Protein AF-L2FEA4-F1 (afdb_monomer)

Radius of gyration: 24.86 Å; Cα contacts (8 Å, |Δi|>4): 385; chains: 1; bounding box: 64×51×87 Å

Sequence (285 aa):
MRFHCMPLLYVISFFLLASALFSVLLSLAPCFVKSKNHCYRGYESHHSFDVDKALHAEWMKSIPDDANLTSLSIPGTHDTMTYSLRNQVFQATGYSYTNVLLTLFDFLEAHPSETVVMRLKEEGRPLGNNTMTFEDAFNIYLHNDTLTSAGAQAHFHKHNPRKPFPALGALRSKIFLLQNFPSKGPKSPYGVIWESSDMVLEDLWIIPSMEHLYMKWEAIENALKRAATSKPNNRVLYLAHLSASTAGGADAGKTGIVIMDFPGRALVDEVLARNTALADRSAEL

Mean predicted aligned error: 11.19 Å

Foldseek 3Di:
DDPPPPPVVVVVVVVVVVVVVVVVVCVVCLPDPDDPWAADPSDGDPAFTDPPDCPCLALLLLFDQQQFLQQALAEAADPVLQPPPDDPDDDDSPDDPLNVQVVLLVSLVVHLSDFAEDEDAPPDDDPDPDPDFPQNVVVCQCPPDPRRNVSNVVAADADDLVDAGHGSNSRRSHYAYAYHGDDDDPSPPRHNDPPDPQEDEADPPDAPDPVRVVVLVVSLLVLQQVSFPDDSRDRHAREYECADDDDDDDPLGARGYYYYHNHDVVVVVVSSSSCVVSSVVSVVD

Solvent-accessible surface area (backbone atoms only — not comparable to full-atom values): 16795 Å² total; per-residue (Å²): 139,83,83,80,75,74,59,64,64,60,57,52,50,50,52,53,51,51,50,50,52,49,51,51,51,52,72,73,37,84,67,78,87,68,59,102,61,29,63,57,98,83,44,76,38,98,55,35,39,60,90,88,56,76,86,66,67,56,67,49,56,53,41,44,46,80,43,36,56,54,42,40,23,40,74,43,63,50,72,73,63,49,85,77,62,91,65,93,65,93,67,83,61,85,72,55,72,65,58,52,52,53,54,52,44,55,48,28,69,76,26,47,53,26,61,45,79,42,78,48,66,69,87,67,79,62,69,87,90,53,81,73,48,72,50,59,57,52,47,35,43,44,70,67,35,91,82,41,12,70,54,35,65,68,23,55,43,77,44,56,90,91,49,76,75,59,28,39,55,81,33,39,30,18,37,42,37,33,36,43,57,78,72,83,55,93,72,52,63,57,24,49,58,62,94,33,90,52,45,48,78,40,78,80,79,85,63,96,44,83,88,43,51,60,57,50,51,53,50,47,50,52,45,35,50,55,33,32,74,43,66,54,84,51,78,44,43,37,35,37,60,42,77,82,68,80,93,78,88,81,70,102,36,25,48,17,33,41,30,20,54,58,67,23,56,73,59,46,52,58,36,49,58,42,35,46,78,52,28,54,60,50,75,79,110

Structure (mmCIF, N/CA/C/O backbone):
data_AF-L2FEA4-F1
#
_entry.id   AF-L2FEA4-F1
#
loop_
_atom_site.group_PDB
_atom_site.id
_atom_site.type_symbol
_atom_site.label_atom_id
_atom_site.label_alt_id
_atom_site.label_comp_id
_atom_site.label_asym_id
_atom_site.label_entity_id
_atom_site.label_seq_id
_atom_site.pdbx_PDB_ins_code
_atom_site.Cartn_x
_atom_site.Cartn_y
_atom_site.Cartn_z
_atom_site.occupancy
_atom_site.B_iso_or_equiv
_atom_site.auth_seq_id
_atom_site.auth_comp_id
_atom_site.auth_asym_id
_atom_site.auth_atom_id
_atom_site.pdbx_PDB_model_num
ATOM 1 N N . MET A 1 1 ? -38.328 -30.036 -68.348 1.00 39.25 1 MET A N 1
ATOM 2 C CA . MET A 1 1 ? -37.726 -29.920 -67.001 1.00 39.25 1 MET A CA 1
ATOM 3 C C . MET A 1 1 ? -36.220 -29.740 -67.157 1.00 39.25 1 MET A C 1
ATOM 5 O O . MET A 1 1 ? -35.564 -30.671 -67.598 1.00 39.25 1 MET A O 1
ATOM 9 N N . ARG A 1 2 ? -35.671 -28.545 -66.897 1.00 42.84 2 ARG A N 1
ATOM 10 C CA . ARG A 1 2 ? -34.215 -28.302 -66.866 1.00 42.84 2 ARG A CA 1
ATOM 11 C C . ARG A 1 2 ? -33.838 -27.855 -65.456 1.00 42.84 2 ARG A C 1
ATOM 13 O O . ARG A 1 2 ? -33.970 -26.678 -65.129 1.00 42.84 2 ARG A O 1
ATOM 20 N N . PHE A 1 3 ? -33.426 -28.807 -64.624 1.00 48.19 3 PHE A N 1
ATOM 21 C CA . PHE A 1 3 ? -32.841 -28.516 -63.319 1.00 48.19 3 PHE A CA 1
ATOM 22 C C . PHE A 1 3 ? -31.500 -27.814 -63.546 1.00 48.19 3 PHE A C 1
ATOM 24 O O . PHE A 1 3 ? -30.560 -28.409 -64.069 1.00 48.19 3 PHE A O 1
ATOM 31 N N . HIS A 1 4 ? -31.437 -26.526 -63.213 1.00 57.56 4 HIS A N 1
ATOM 32 C CA . HIS A 1 4 ? -30.184 -25.784 -63.185 1.00 57.56 4 HIS A CA 1
ATOM 33 C C . HIS A 1 4 ? -29.405 -26.258 -61.960 1.00 57.56 4 HIS A C 1
ATOM 35 O O . HIS A 1 4 ? -29.679 -25.850 -60.835 1.00 57.56 4 HIS A O 1
ATOM 41 N N . CYS A 1 5 ? -28.467 -27.174 -62.189 1.00 57.75 5 CYS A N 1
ATOM 42 C CA . CYS A 1 5 ? -27.457 -27.542 -61.212 1.00 57.75 5 CYS A CA 1
ATOM 43 C C . CYS A 1 5 ? -26.607 -26.290 -60.961 1.00 57.75 5 CYS A C 1
ATOM 45 O O . CYS A 1 5 ? -25.789 -25.921 -61.805 1.00 57.75 5 CYS A O 1
ATOM 47 N N . MET A 1 6 ? -26.847 -25.579 -59.854 1.00 60.94 6 MET A N 1
ATOM 48 C CA . MET A 1 6 ? -25.908 -24.5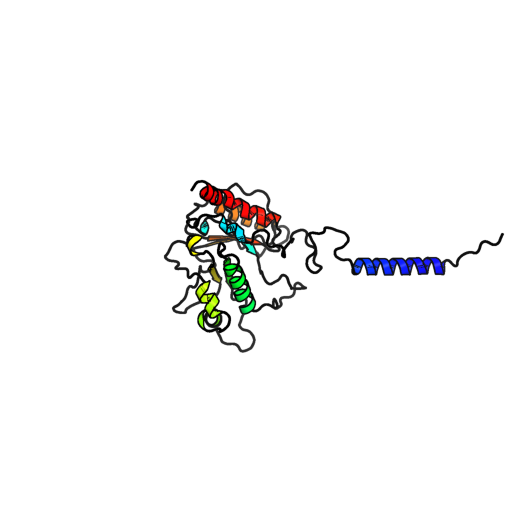49 -59.418 1.00 60.94 6 MET A CA 1
ATOM 49 C C . MET A 1 6 ? -24.537 -25.220 -59.266 1.00 60.94 6 MET A C 1
ATOM 51 O O . MET A 1 6 ? -24.460 -26.254 -58.596 1.00 60.94 6 MET A O 1
ATOM 55 N N . PRO A 1 7 ? -23.466 -24.692 -59.885 1.00 70.56 7 PRO A N 1
ATOM 56 C CA . PRO A 1 7 ? -22.166 -25.338 -59.831 1.00 70.56 7 PRO A CA 1
ATOM 57 C C . PRO A 1 7 ? -21.746 -25.434 -58.371 1.00 70.56 7 PRO A C 1
ATOM 59 O O . PRO A 1 7 ? -21.623 -24.416 -57.691 1.00 70.56 7 PRO A O 1
ATOM 62 N N . LEU A 1 8 ? -21.536 -26.661 -57.900 1.00 70.06 8 LEU A N 1
ATOM 63 C CA . LEU A 1 8 ? -21.121 -27.006 -56.539 1.00 70.06 8 LEU A CA 1
ATOM 64 C C . LEU A 1 8 ? -19.984 -26.099 -56.016 1.00 70.06 8 LEU A C 1
ATOM 66 O O . LEU A 1 8 ? -19.941 -25.761 -54.839 1.00 70.06 8 LEU A O 1
ATOM 70 N N . LEU A 1 9 ? -19.123 -25.629 -56.923 1.00 71.25 9 LEU A N 1
ATOM 71 C CA . LEU A 1 9 ? -18.065 -24.644 -56.693 1.00 71.25 9 LEU A CA 1
ATOM 72 C C . LEU A 1 9 ? -18.543 -23.308 -56.096 1.00 71.25 9 LEU A C 1
ATOM 74 O O . LEU A 1 9 ? -17.898 -22.804 -55.181 1.00 71.25 9 LEU A O 1
ATOM 78 N N . TYR A 1 10 ? -19.664 -22.742 -56.555 1.00 75.75 10 TYR A N 1
ATOM 79 C CA . TYR A 1 10 ? -20.195 -21.484 -56.008 1.00 75.75 10 TYR A CA 1
ATOM 80 C C . TYR A 1 10 ? -20.759 -21.669 -54.602 1.00 75.75 10 TYR A C 1
ATOM 82 O O . TYR A 1 10 ? -20.593 -20.799 -53.751 1.00 75.75 10 TYR A O 1
ATOM 90 N N . VAL A 1 11 ? -21.376 -22.823 -54.345 1.00 77.56 11 VAL A N 1
ATOM 91 C CA . VAL A 1 11 ? -21.898 -23.174 -53.021 1.00 77.56 11 VAL A CA 1
ATOM 92 C C . VAL A 1 11 ? -20.738 -23.343 -52.038 1.00 77.56 11 VAL A C 1
ATOM 94 O O . VAL A 1 11 ? -20.735 -22.719 -50.981 1.00 77.56 11 VAL A O 1
ATOM 97 N N . ILE A 1 12 ? -19.704 -24.101 -52.416 1.00 75.88 12 ILE A N 1
ATOM 98 C CA . ILE A 1 12 ? -18.499 -24.293 -51.596 1.00 75.88 12 ILE A CA 1
ATOM 99 C C . ILE A 1 12 ? -17.784 -22.958 -51.348 1.00 75.88 12 ILE A C 1
ATOM 101 O O . ILE A 1 12 ? -17.420 -22.661 -50.212 1.00 75.88 12 ILE A O 1
ATOM 105 N N . SER A 1 13 ? -17.620 -22.128 -52.382 1.00 78.25 13 SER A N 1
ATOM 106 C CA . SER A 1 13 ? -16.982 -20.814 -52.257 1.00 78.25 13 SER A CA 1
ATOM 107 C C . SER A 1 13 ? -17.747 -19.894 -51.304 1.00 78.25 13 SER A C 1
ATOM 109 O O . SER A 1 13 ? -17.125 -19.274 -50.445 1.00 78.25 13 SER A O 1
ATOM 111 N N . PHE A 1 14 ? -19.081 -19.863 -51.385 1.00 82.94 14 PHE A N 1
ATOM 112 C CA . PHE A 1 14 ? -19.921 -19.087 -50.473 1.00 82.94 14 PHE A CA 1
ATOM 113 C C . PHE A 1 14 ? -19.772 -19.546 -49.016 1.00 82.94 14 PHE A C 1
ATOM 115 O O . PHE A 1 14 ? -19.590 -18.710 -48.134 1.00 82.94 14 PHE A O 1
ATOM 122 N N . PHE A 1 15 ? -19.781 -20.858 -48.755 1.00 81.19 15 PHE A N 1
ATOM 123 C CA . PHE A 1 15 ? -19.598 -21.382 -47.397 1.00 81.19 15 PHE A CA 1
ATOM 124 C C . PHE A 1 15 ? -18.195 -21.113 -46.840 1.00 81.19 15 PHE A C 1
ATOM 126 O O . PHE A 1 15 ? -18.070 -20.777 -45.663 1.00 81.19 15 PHE A O 1
ATOM 133 N N . LEU A 1 16 ? -17.150 -21.191 -47.670 1.00 80.62 16 LEU A N 1
ATOM 134 C CA . LEU A 1 16 ? -15.786 -20.842 -47.264 1.00 80.62 16 LEU A CA 1
ATOM 135 C C . LEU A 1 16 ? -15.654 -19.349 -46.942 1.00 80.62 16 LEU A C 1
ATOM 137 O O . LEU A 1 16 ? -15.065 -18.996 -45.923 1.00 80.62 16 LEU A O 1
ATOM 141 N N . LEU A 1 17 ? -16.245 -18.471 -47.759 1.00 81.69 17 LEU A N 1
ATOM 142 C CA . LEU A 1 17 ? -16.241 -17.025 -47.516 1.00 81.69 17 LEU A CA 1
ATOM 143 C C . LEU A 1 17 ? -17.056 -16.653 -46.274 1.00 81.69 17 LEU A C 1
ATOM 145 O O . LEU A 1 17 ? -16.602 -15.845 -45.469 1.00 81.69 17 LEU A O 1
ATOM 149 N N . ALA A 1 18 ? -18.222 -17.271 -46.081 1.00 80.94 18 ALA A N 1
ATOM 150 C CA . ALA A 1 18 ? -19.049 -17.071 -44.896 1.00 80.94 18 ALA A CA 1
ATOM 151 C C . ALA A 1 18 ? -18.351 -17.576 -43.621 1.00 80.94 18 ALA A C 1
ATOM 153 O O . ALA A 1 18 ? -18.388 -16.899 -42.598 1.00 80.94 18 ALA A O 1
ATOM 154 N N . SER A 1 19 ? -17.663 -18.721 -43.683 1.00 72.31 19 SER A N 1
ATOM 155 C CA . SER A 1 19 ? -16.874 -19.262 -42.568 1.00 72.31 19 SER A CA 1
ATOM 156 C C . SER A 1 19 ? -15.652 -18.399 -42.247 1.00 72.31 19 SER A C 1
ATOM 158 O O . SER A 1 19 ? -15.374 -18.154 -41.071 1.00 72.31 19 SER A O 1
ATOM 160 N N . ALA A 1 20 ? -14.960 -17.876 -43.264 1.00 74.19 20 ALA A N 1
ATOM 161 C CA . ALA A 1 20 ? -13.854 -16.943 -43.079 1.00 74.19 20 ALA A CA 1
ATOM 162 C C . ALA A 1 20 ? -14.342 -15.622 -42.467 1.00 74.19 20 ALA A C 1
ATOM 164 O O . ALA A 1 20 ? -13.761 -15.152 -41.494 1.00 74.19 20 ALA A O 1
ATOM 165 N N . LEU A 1 21 ? -15.451 -15.065 -42.965 1.00 75.62 21 LEU A N 1
ATOM 166 C CA . LEU A 1 21 ? -16.055 -13.847 -42.423 1.00 75.62 21 LEU A CA 1
ATOM 167 C C . LEU A 1 21 ? -16.544 -14.050 -40.981 1.00 75.62 21 LEU A C 1
ATOM 169 O O . LEU A 1 21 ? -16.329 -13.184 -40.141 1.00 75.62 21 LEU A O 1
ATOM 173 N N . PHE A 1 22 ? -17.140 -15.204 -40.672 1.00 72.69 22 PHE A N 1
ATOM 174 C CA . PHE A 1 22 ? -17.567 -15.566 -39.318 1.00 72.69 22 PHE A CA 1
ATOM 175 C C . PHE A 1 22 ? -16.378 -15.745 -38.367 1.00 72.69 22 PHE A C 1
ATOM 177 O O . PHE A 1 22 ? -16.423 -15.261 -37.243 1.00 72.69 22 PHE A O 1
ATOM 184 N N . SER A 1 23 ? -15.290 -16.366 -38.829 1.00 65.38 23 SER A N 1
ATOM 185 C CA . SER A 1 23 ? -14.045 -16.509 -38.060 1.00 65.38 23 SER A CA 1
ATOM 186 C C . SER A 1 23 ? -13.374 -15.156 -37.806 1.00 65.38 23 SER A C 1
ATOM 188 O O . SER A 1 23 ? -12.907 -14.899 -36.700 1.00 65.38 23 SER A O 1
ATOM 190 N N . VAL A 1 24 ? -13.383 -14.259 -38.798 1.00 66.00 24 VAL A N 1
ATOM 191 C CA . VAL A 1 24 ? -12.889 -12.880 -38.663 1.00 66.00 24 VAL A CA 1
ATOM 192 C C . VAL A 1 24 ? -13.761 -12.096 -37.679 1.00 66.00 24 VAL A C 1
ATOM 194 O O . VAL A 1 24 ? -13.227 -11.461 -36.773 1.00 66.00 24 VAL A O 1
ATOM 197 N N . LEU A 1 25 ? -15.088 -12.203 -37.778 1.00 61.03 25 LEU A N 1
ATOM 198 C CA . LEU A 1 25 ? -16.029 -11.597 -36.831 1.00 61.03 25 LEU A CA 1
ATOM 199 C C . LEU A 1 25 ? -15.853 -12.143 -35.407 1.00 61.03 25 LEU A C 1
ATOM 201 O O . LEU A 1 25 ? -15.883 -11.351 -34.473 1.00 61.03 25 LEU A O 1
ATOM 205 N N . LEU A 1 26 ? -15.594 -13.445 -35.227 1.00 57.44 26 LEU A N 1
ATOM 206 C CA . LEU A 1 26 ? -15.259 -14.032 -33.922 1.00 57.44 26 LEU A CA 1
ATOM 207 C C . LEU A 1 26 ? -13.921 -13.505 -33.384 1.00 57.44 26 LEU A C 1
ATOM 209 O O . LEU A 1 26 ? -13.825 -13.179 -32.205 1.00 57.44 26 LEU A O 1
ATOM 213 N N . SER A 1 27 ? -12.902 -13.377 -34.241 1.00 56.19 27 SER A N 1
ATOM 214 C CA . SER A 1 27 ? -11.580 -12.865 -33.844 1.00 56.19 27 SER A CA 1
ATOM 215 C C . SER A 1 27 ? -11.589 -11.375 -33.478 1.00 56.19 27 SER A C 1
ATOM 217 O O . SER A 1 27 ? -10.778 -10.931 -32.670 1.00 56.19 27 SER A O 1
ATOM 219 N N . LEU A 1 28 ? -12.532 -10.609 -34.039 1.00 56.00 28 LEU A N 1
ATOM 220 C CA . LEU A 1 28 ? -12.770 -9.196 -33.729 1.00 56.00 28 LEU A CA 1
ATOM 221 C C . LEU A 1 28 ? -13.749 -8.994 -32.561 1.00 56.00 28 LEU A C 1
ATOM 223 O O . LEU A 1 28 ? -13.959 -7.861 -32.130 1.00 56.00 28 LEU A O 1
ATOM 227 N N . ALA A 1 29 ? -14.333 -10.072 -32.030 1.00 55.16 29 ALA A N 1
ATOM 228 C CA . ALA A 1 29 ? -15.343 -10.051 -30.978 1.00 55.16 29 ALA A CA 1
ATOM 229 C C . ALA A 1 29 ? -14.890 -10.732 -29.668 1.00 55.16 29 ALA A C 1
ATOM 231 O O . ALA A 1 29 ? -15.688 -11.470 -29.081 1.00 55.16 29 ALA A O 1
ATOM 232 N N . PRO A 1 30 ? -13.666 -10.492 -29.152 1.00 52.53 30 PRO A N 1
ATOM 233 C CA . PRO A 1 30 ? -13.163 -11.225 -27.993 1.00 52.53 30 PRO A CA 1
ATOM 234 C C . PRO A 1 30 ? -14.009 -11.044 -26.722 1.00 52.53 30 PRO A C 1
ATOM 236 O O . PRO A 1 30 ? -13.882 -11.863 -25.832 1.00 52.53 30 PRO A O 1
ATOM 239 N N . CYS A 1 31 ? -14.907 -10.049 -26.637 1.00 53.19 31 CYS A N 1
ATOM 240 C CA . CYS A 1 31 ? -15.763 -9.843 -25.4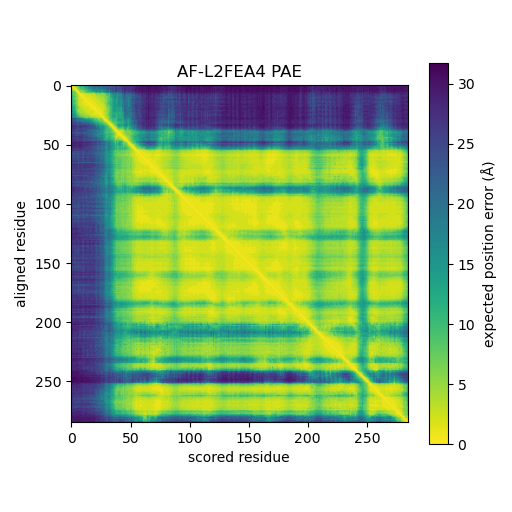58 1.00 53.19 31 CYS A CA 1
ATOM 241 C C . CYS A 1 31 ? -17.292 -9.986 -25.710 1.00 53.19 31 CYS A C 1
ATOM 243 O O . CYS A 1 31 ? -18.078 -9.633 -24.831 1.00 53.19 31 CYS A O 1
ATOM 245 N N . PHE A 1 32 ? -17.773 -10.452 -26.878 1.00 51.72 32 PHE A N 1
ATOM 246 C CA . PHE A 1 32 ? -19.230 -10.467 -27.170 1.00 51.72 32 PHE A CA 1
ATOM 247 C C . PHE A 1 32 ? -19.959 -11.776 -26.828 1.00 51.72 32 PHE A C 1
ATOM 249 O O . PHE A 1 32 ? -21.188 -11.770 -26.740 1.00 51.72 32 PHE A O 1
ATOM 256 N N . VAL A 1 33 ? -19.251 -12.891 -26.603 1.00 51.31 33 VAL A N 1
ATOM 257 C CA . VAL A 1 33 ? -19.881 -14.207 -26.362 1.00 51.31 33 VAL A CA 1
ATOM 258 C C . VAL A 1 33 ? -19.246 -14.947 -25.176 1.00 51.31 33 VAL A C 1
ATOM 260 O O . VAL A 1 33 ? -18.912 -16.118 -25.286 1.00 51.31 33 VAL A O 1
ATOM 263 N N . LYS A 1 34 ? -19.083 -14.278 -24.026 1.00 43.38 34 LYS A N 1
ATOM 264 C CA . LYS A 1 34 ? -19.229 -14.845 -22.663 1.00 43.38 34 LYS A CA 1
ATOM 265 C C . LYS A 1 34 ? -18.852 -13.800 -21.608 1.00 43.38 34 LYS A C 1
ATOM 267 O O . LYS A 1 34 ? -17.710 -13.406 -21.481 1.00 43.38 34 LYS A O 1
ATOM 272 N N . SER A 1 35 ? -19.843 -13.442 -20.792 1.00 43.97 35 SER A N 1
ATOM 273 C CA . SER A 1 35 ? -19.743 -12.627 -19.572 1.00 43.97 35 SER A CA 1
ATOM 274 C C . SER A 1 35 ? -19.324 -11.164 -19.758 1.00 43.97 35 SER A C 1
ATOM 276 O O . SER A 1 35 ? -18.161 -10.833 -19.954 1.00 43.97 35 SER A O 1
ATOM 278 N N . LYS A 1 36 ? -20.280 -10.256 -19.530 1.00 50.59 36 LYS A N 1
ATOM 279 C CA . LYS A 1 36 ? -20.065 -8.804 -19.398 1.00 50.59 36 LYS A CA 1
ATOM 280 C C . LYS A 1 36 ? -19.035 -8.396 -18.318 1.00 50.59 36 LYS A C 1
ATOM 282 O O . LYS A 1 36 ? -18.761 -7.207 -18.209 1.00 50.59 36 LYS A O 1
ATOM 287 N N . ASN A 1 37 ? -18.476 -9.333 -17.540 1.00 53.19 37 ASN A N 1
ATOM 288 C CA . ASN A 1 37 ? -17.693 -9.035 -16.336 1.00 53.19 37 ASN A CA 1
ATOM 289 C C . ASN A 1 37 ? -16.261 -9.606 -16.316 1.00 53.19 37 ASN A C 1
ATOM 291 O O . ASN A 1 37 ? -15.558 -9.359 -15.343 1.00 53.19 37 ASN A O 1
ATOM 295 N N . HIS A 1 38 ? -15.811 -10.372 -17.323 1.00 57.78 38 HIS A N 1
ATOM 296 C CA . HIS A 1 38 ? -14.510 -11.073 -17.254 1.00 57.78 38 HIS A CA 1
ATOM 297 C C . HIS A 1 38 ? -13.470 -10.607 -18.284 1.00 57.78 38 HIS A C 1
ATOM 299 O O . HIS A 1 38 ? -12.398 -11.190 -18.326 1.00 57.78 38 HIS A O 1
ATOM 305 N N . CYS A 1 39 ? -13.759 -9.581 -19.094 1.00 58.97 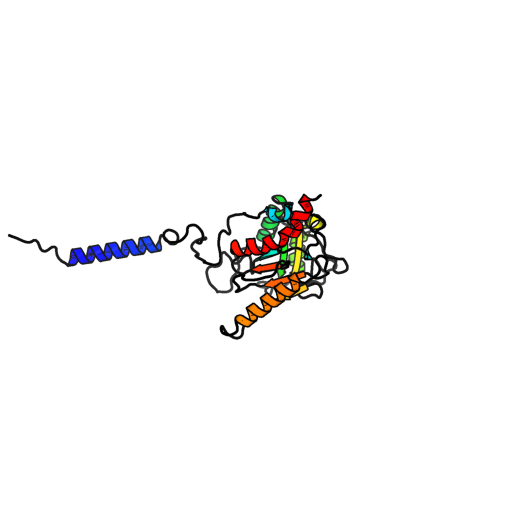39 CYS A N 1
ATOM 306 C CA . CYS A 1 39 ? -12.880 -9.102 -20.170 1.00 58.97 39 CYS A CA 1
ATOM 307 C C . CYS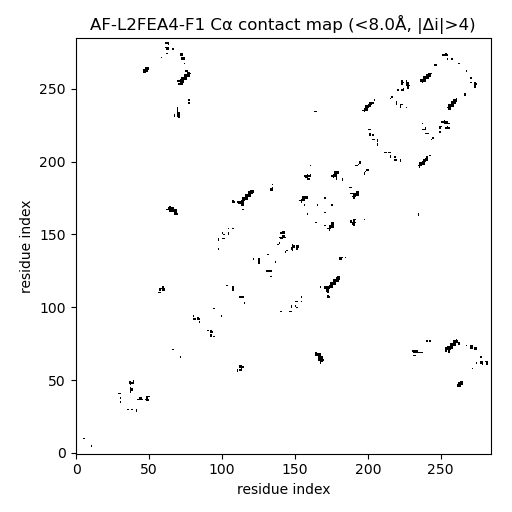 A 1 39 ? -12.283 -7.728 -19.801 1.00 58.97 39 CYS A C 1
ATOM 309 O O . CYS A 1 39 ? -13.020 -6.743 -19.756 1.00 58.97 39 CYS A O 1
ATOM 311 N N . TYR A 1 40 ? -10.968 -7.626 -19.576 1.00 58.06 40 TYR A N 1
ATOM 312 C CA . TYR A 1 40 ? -10.261 -6.344 -19.406 1.00 58.06 40 TYR A CA 1
ATOM 313 C C . TYR A 1 40 ? -9.176 -6.188 -20.472 1.00 58.06 40 TYR A C 1
ATOM 315 O O . TYR A 1 40 ? -8.254 -6.996 -20.553 1.00 58.06 40 TYR A O 1
ATOM 323 N N . ARG A 1 41 ? -9.288 -5.159 -21.326 1.00 61.31 41 ARG A N 1
ATOM 324 C CA . ARG A 1 41 ? -8.361 -4.897 -22.452 1.00 61.31 41 ARG A CA 1
ATOM 325 C C . ARG A 1 41 ? -8.062 -6.130 -23.333 1.00 61.31 41 ARG A C 1
ATOM 327 O O . ARG A 1 41 ? -6.965 -6.252 -23.872 1.00 61.31 41 ARG A O 1
ATOM 334 N N . GLY A 1 42 ? -9.043 -7.019 -23.498 1.00 57.81 42 GLY A N 1
ATOM 335 C CA . GLY A 1 42 ? -8.921 -8.247 -24.294 1.00 57.81 42 GLY A CA 1
ATOM 336 C C . GLY A 1 42 ? -8.386 -9.469 -23.537 1.00 57.81 42 GLY A C 1
ATOM 337 O O . GLY A 1 42 ? -8.225 -10.516 -24.156 1.00 57.81 42 GLY A O 1
ATOM 338 N N . TYR A 1 43 ? -8.137 -9.361 -22.229 1.00 57.22 43 TYR A N 1
ATOM 339 C CA . TYR A 1 43 ? -7.819 -10.498 -21.365 1.00 57.22 43 TYR A CA 1
ATOM 340 C C . TYR A 1 43 ? -9.073 -11.017 -20.674 1.00 57.22 43 TYR A C 1
ATOM 342 O O . TYR A 1 43 ? -9.773 -10.244 -20.020 1.00 57.22 43 TYR A O 1
ATOM 350 N N . GLU A 1 44 ? -9.311 -12.323 -20.791 1.00 59.69 44 GLU A N 1
ATOM 351 C CA . GLU A 1 44 ? -10.329 -13.034 -20.024 1.00 59.69 44 GLU A CA 1
ATOM 352 C C . GLU A 1 44 ? -9.692 -13.804 -18.867 1.00 59.69 44 GLU A C 1
ATOM 354 O O . GLU A 1 44 ? -8.772 -14.597 -19.071 1.00 59.69 44 GLU A O 1
ATOM 359 N N . SER A 1 45 ? -10.182 -13.596 -17.645 1.00 59.34 45 SER A N 1
ATOM 360 C CA . SER A 1 45 ? -9.781 -14.399 -16.489 1.00 59.34 45 SER A CA 1
ATOM 361 C C . SER A 1 45 ? -10.994 -14.757 -15.644 1.00 59.34 45 SER A C 1
ATOM 363 O O . SER A 1 45 ? -11.797 -13.903 -15.284 1.00 59.34 45 SER A O 1
ATOM 365 N N . HIS A 1 46 ? -11.109 -16.035 -15.284 1.00 58.69 46 HIS A N 1
ATOM 366 C CA . HIS A 1 46 ? -12.086 -16.491 -14.293 1.00 58.69 46 HIS A CA 1
ATOM 367 C C . HIS A 1 46 ? -11.752 -16.015 -12.870 1.00 58.69 46 HIS A C 1
ATOM 369 O O . HIS A 1 46 ? -12.611 -16.071 -11.994 1.00 58.69 46 HIS A O 1
ATOM 375 N N . HIS A 1 47 ? -10.514 -15.564 -12.643 1.00 55.34 47 HIS A N 1
ATOM 376 C CA . HIS A 1 47 ? -9.994 -15.193 -11.328 1.00 55.34 47 HIS A CA 1
ATOM 377 C C . HIS A 1 47 ? -9.801 -13.676 -11.166 1.00 55.34 47 HIS A C 1
ATOM 379 O O . HIS A 1 47 ? -9.807 -13.193 -10.041 1.00 55.34 47 HIS A O 1
ATOM 385 N N . SER A 1 48 ? -9.708 -12.919 -12.269 1.00 58.34 48 SER A N 1
ATOM 386 C CA . SER A 1 48 ? -9.531 -11.458 -12.285 1.00 58.34 48 SER A CA 1
ATOM 387 C C . SER A 1 48 ? -10.773 -10.764 -12.840 1.00 58.34 48 SER A C 1
ATOM 389 O O . SER A 1 48 ? -11.197 -11.078 -13.950 1.00 58.34 48 SER A O 1
ATOM 391 N N . PHE A 1 49 ? -11.372 -9.834 -12.092 1.00 57.78 49 PHE A N 1
ATOM 392 C CA . PHE A 1 49 ? -12.568 -9.109 -12.538 1.00 57.78 49 PHE A CA 1
ATOM 393 C C . PHE A 1 49 ? -12.729 -7.734 -11.870 1.00 57.78 49 PHE A C 1
ATOM 395 O O . PHE A 1 49 ? -12.357 -7.551 -10.716 1.00 57.78 49 PHE A O 1
ATOM 402 N N . ASP A 1 50 ? -13.322 -6.798 -12.630 1.00 56.84 50 ASP A N 1
ATOM 403 C CA . ASP A 1 50 ? -13.735 -5.426 -12.263 1.00 56.84 50 ASP A CA 1
ATOM 404 C C . ASP A 1 50 ? -12.631 -4.456 -11.759 1.00 56.84 50 ASP A C 1
ATOM 406 O O . ASP A 1 50 ? -12.909 -3.570 -10.955 1.00 56.84 50 ASP A O 1
ATOM 410 N N . VAL A 1 51 ? -11.400 -4.544 -12.286 1.00 54.44 51 VAL A N 1
ATOM 411 C CA . VAL A 1 51 ? -10.251 -3.686 -11.886 1.00 54.44 51 VAL A CA 1
ATOM 412 C C . VAL A 1 51 ? -10.520 -2.173 -12.023 1.00 54.44 51 VAL A C 1
ATOM 414 O O . VAL A 1 51 ? -9.954 -1.374 -11.284 1.00 54.44 51 VAL A O 1
ATOM 417 N N . ASP A 1 52 ? -11.421 -1.770 -12.924 1.00 55.62 52 ASP A N 1
ATOM 418 C CA . ASP A 1 52 ? -11.748 -0.357 -13.172 1.00 55.62 52 ASP A CA 1
ATOM 419 C C . ASP A 1 52 ? -12.884 0.194 -12.289 1.00 55.62 52 ASP A C 1
ATOM 421 O O . ASP A 1 52 ? -13.195 1.385 -12.355 1.00 55.62 52 ASP A O 1
ATOM 425 N N . LYS A 1 53 ? -13.561 -0.642 -11.490 1.00 64.06 53 LYS A N 1
ATOM 426 C CA . LYS A 1 53 ? -14.662 -0.183 -10.632 1.00 64.06 53 LYS A CA 1
ATOM 427 C C . LYS A 1 53 ? -14.154 0.001 -9.208 1.00 64.06 53 LYS A C 1
ATOM 429 O O . LYS A 1 53 ? -13.875 -0.967 -8.509 1.00 64.06 53 LYS A O 1
ATOM 434 N N . ALA A 1 54 ? -14.108 1.250 -8.752 1.00 70.69 54 ALA A N 1
ATOM 435 C CA . ALA A 1 54 ? -13.709 1.630 -7.396 1.00 70.69 54 ALA A CA 1
ATOM 436 C C . ALA A 1 54 ? -14.793 1.289 -6.341 1.00 70.69 54 ALA A C 1
ATOM 438 O O . ALA A 1 54 ? -15.294 2.158 -5.634 1.00 70.69 54 ALA A O 1
ATOM 439 N N . LEU A 1 55 ? -15.198 0.016 -6.256 1.00 78.75 55 LEU A N 1
ATOM 440 C CA . LEU A 1 55 ? -16.325 -0.453 -5.431 1.00 78.75 55 LEU A CA 1
ATOM 441 C C . LEU A 1 55 ? -16.097 -0.276 -3.922 1.00 78.75 55 LEU A C 1
ATOM 443 O O . LEU A 1 55 ? -17.058 -0.120 -3.173 1.00 78.75 55 LEU A O 1
ATOM 447 N N . HIS A 1 56 ? -14.835 -0.279 -3.492 1.00 88.12 56 HIS A N 1
ATOM 448 C CA . HIS A 1 56 ? -14.424 -0.202 -2.088 1.00 88.12 56 HIS A CA 1
ATOM 449 C C . HIS A 1 56 ? -13.439 0.948 -1.849 1.00 88.12 56 HIS A C 1
ATOM 451 O O . HIS A 1 56 ? -12.515 0.807 -1.062 1.00 88.12 56 HIS A O 1
ATOM 457 N N . ALA A 1 57 ? -13.604 2.082 -2.539 1.00 91.38 57 ALA A N 1
ATOM 458 C CA . ALA A 1 57 ? -12.660 3.204 -2.460 1.00 91.38 57 ALA A CA 1
ATOM 459 C C . ALA A 1 57 ? -12.523 3.837 -1.059 1.00 91.38 57 ALA A C 1
ATOM 461 O O . ALA A 1 57 ? -11.526 4.494 -0.800 1.00 91.38 57 ALA A O 1
ATOM 462 N N . GLU A 1 58 ? -13.508 3.645 -0.172 1.00 94.75 58 GLU A N 1
ATOM 463 C CA . GLU A 1 58 ? -13.549 4.233 1.180 1.00 94.75 58 GLU A CA 1
ATOM 464 C C . GLU A 1 58 ? -13.866 3.193 2.273 1.00 94.75 58 GLU A C 1
ATOM 466 O O . GLU A 1 58 ? -14.579 3.481 3.237 1.00 94.75 58 GLU A O 1
ATOM 471 N N . TRP A 1 59 ? -13.436 1.938 2.110 1.00 94.94 59 TRP A N 1
ATOM 472 C CA . TRP A 1 59 ? -13.835 0.866 3.032 1.00 94.94 59 TRP A CA 1
ATOM 473 C C . TRP A 1 59 ? -13.275 1.044 4.452 1.00 94.94 59 TRP A C 1
ATOM 475 O O . TRP A 1 59 ? -13.901 0.586 5.408 1.00 94.94 59 TRP A O 1
ATOM 485 N N . MET A 1 60 ? -12.136 1.726 4.625 1.00 97.00 60 MET A N 1
ATOM 486 C CA . MET A 1 60 ? -11.571 1.986 5.955 1.00 97.00 60 MET A CA 1
ATOM 487 C C . MET A 1 6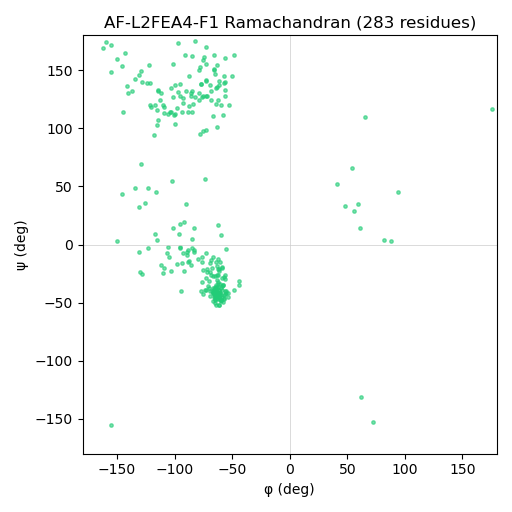0 ? -12.308 3.100 6.709 1.00 97.00 60 MET A C 1
ATOM 489 O O . MET A 1 60 ? -12.084 3.286 7.909 1.00 97.00 60 MET A O 1
ATOM 493 N N . LYS A 1 61 ? -13.194 3.854 6.052 1.00 96.44 61 LYS A N 1
ATOM 494 C CA . LYS A 1 61 ? -13.969 4.948 6.661 1.00 96.44 61 LYS A CA 1
ATOM 495 C C . LYS A 1 61 ? -14.826 4.509 7.843 1.00 96.44 61 LYS A C 1
ATOM 497 O O . LYS A 1 61 ? -14.966 5.270 8.792 1.00 96.44 61 LYS A O 1
ATOM 502 N N . SER A 1 62 ? -15.373 3.295 7.805 1.00 94.88 62 SER A N 1
ATOM 503 C CA . SER A 1 62 ? -16.208 2.754 8.885 1.00 94.88 62 SER A CA 1
ATOM 504 C C . SER A 1 62 ? -15.408 2.134 10.033 1.00 94.88 62 SER A C 1
ATOM 506 O O . SER A 1 62 ? -15.998 1.686 11.010 1.00 94.88 62 SER A O 1
ATOM 508 N N . ILE A 1 63 ? -14.079 2.047 9.922 1.00 95.44 63 ILE A N 1
ATOM 509 C CA . ILE A 1 63 ? -13.225 1.453 10.955 1.00 95.44 63 ILE A CA 1
ATOM 510 C C . ILE A 1 63 ? -12.802 2.550 11.940 1.00 95.44 63 ILE A C 1
ATOM 512 O O . ILE A 1 63 ? -12.335 3.589 11.482 1.00 95.44 63 ILE A O 1
ATOM 516 N N . PRO A 1 64 ? -12.902 2.342 13.266 1.00 95.31 64 PRO A N 1
ATOM 517 C CA . PRO A 1 64 ? -12.473 3.316 14.268 1.00 95.31 64 PRO A CA 1
ATOM 518 C C . PRO A 1 64 ? -10.998 3.724 14.157 1.00 95.31 64 PRO A C 1
ATOM 520 O O . PRO A 1 64 ? -10.124 2.899 13.884 1.00 95.31 64 PRO A O 1
ATOM 523 N N . ASP A 1 65 ? -10.704 4.991 14.452 1.00 96.62 65 ASP A N 1
ATOM 524 C CA . ASP A 1 65 ? -9.347 5.555 14.398 1.00 96.62 65 ASP A CA 1
ATOM 525 C C . ASP A 1 65 ? -8.364 4.903 15.380 1.00 96.62 65 ASP A C 1
ATOM 527 O O . ASP A 1 65 ? -7.156 4.902 15.137 1.00 96.62 65 ASP A O 1
ATOM 531 N N . ASP A 1 66 ? -8.862 4.341 16.481 1.00 94.69 66 ASP A N 1
ATOM 532 C CA . ASP A 1 66 ? -8.062 3.652 17.493 1.00 94.69 66 ASP A CA 1
ATOM 533 C C . ASP A 1 66 ? -7.758 2.184 17.134 1.00 94.69 66 ASP A C 1
ATOM 535 O O . ASP A 1 66 ? -6.962 1.530 17.817 1.00 94.69 66 ASP A O 1
ATOM 539 N N . ALA A 1 67 ? -8.337 1.662 16.044 1.00 93.50 67 ALA A N 1
ATOM 540 C CA . ALA A 1 67 ? -8.041 0.324 15.555 1.00 93.50 67 ALA A CA 1
ATOM 541 C C . ALA A 1 67 ? -6.564 0.227 15.159 1.00 93.50 67 ALA A C 1
ATOM 543 O O . ALA A 1 67 ? -6.060 0.996 14.343 1.00 93.50 67 ALA A O 1
ATOM 544 N N . ASN A 1 68 ? -5.843 -0.731 15.737 1.00 92.44 68 ASN A N 1
ATOM 545 C CA . ASN A 1 68 ? -4.437 -0.945 15.411 1.00 92.44 68 ASN A CA 1
ATOM 546 C C . ASN A 1 68 ? -4.306 -1.490 13.983 1.00 92.44 68 ASN A C 1
ATOM 548 O O . ASN A 1 68 ? -5.036 -2.422 13.644 1.00 92.44 68 ASN A O 1
ATOM 552 N N . LEU A 1 69 ? -3.345 -1.001 13.187 1.00 93.50 69 LEU A N 1
ATOM 553 C CA . LEU A 1 69 ? -3.069 -1.531 11.846 1.00 93.50 69 LEU A CA 1
ATOM 554 C C . LEU A 1 69 ? -2.959 -3.066 11.837 1.00 93.50 69 LEU A C 1
ATOM 556 O O . LEU A 1 69 ? -3.479 -3.721 10.939 1.00 93.50 69 LEU A O 1
ATOM 560 N N . THR A 1 70 ? -2.338 -3.658 12.863 1.00 92.12 70 THR A N 1
ATOM 561 C CA . THR A 1 70 ? -2.151 -5.117 12.947 1.00 92.12 70 THR A CA 1
ATOM 562 C C . THR A 1 70 ? -3.452 -5.892 13.153 1.00 92.12 70 THR A C 1
ATOM 564 O O . THR A 1 70 ? -3.452 -7.114 13.003 1.00 92.12 70 THR A O 1
ATOM 567 N N . SER A 1 71 ? -4.555 -5.226 13.506 1.00 91.06 71 SER A N 1
ATOM 568 C CA . SER A 1 71 ? -5.881 -5.833 13.673 1.00 91.06 71 SER A CA 1
ATOM 569 C C . SER A 1 71 ? -6.684 -5.928 12.376 1.00 91.06 71 SER A C 1
ATOM 571 O O . SER A 1 71 ? -7.622 -6.722 12.325 1.00 91.06 71 SER A O 1
ATOM 573 N N . LEU A 1 72 ? -6.305 -5.171 11.343 1.00 93.38 72 LEU A N 1
ATOM 574 C CA . LEU A 1 72 ? -7.034 -5.109 10.082 1.00 93.38 72 LEU A CA 1
ATOM 575 C C . LEU A 1 72 ? -6.755 -6.335 9.207 1.00 93.38 72 LEU A C 1
ATOM 577 O O . LEU A 1 72 ? -5.679 -6.938 9.241 1.00 93.38 72 LEU A O 1
ATOM 581 N N . SER A 1 73 ? -7.738 -6.651 8.373 1.00 93.94 73 SER A N 1
ATOM 582 C CA . SER A 1 73 ? -7.609 -7.551 7.231 1.00 93.94 73 SER A CA 1
ATOM 583 C C . SER A 1 73 ? -7.558 -6.710 5.961 1.00 93.94 73 SER A C 1
ATOM 585 O O . SER A 1 73 ? -8.519 -6.006 5.659 1.00 93.94 73 SER A O 1
ATOM 587 N N . ILE A 1 74 ? -6.421 -6.714 5.262 1.00 94.81 74 ILE A N 1
ATOM 588 C CA . ILE A 1 74 ? -6.135 -5.760 4.180 1.00 94.81 74 ILE A CA 1
ATOM 589 C C . ILE A 1 74 ? -5.869 -6.532 2.882 1.00 94.81 74 ILE A C 1
ATOM 591 O O . ILE A 1 74 ? -4.916 -7.317 2.842 1.00 94.81 74 ILE A O 1
ATOM 595 N N . PRO A 1 75 ? -6.661 -6.323 1.817 1.00 92.94 75 PRO A N 1
ATOM 596 C CA . PRO A 1 75 ? -6.357 -6.879 0.507 1.00 92.94 75 PRO A CA 1
ATOM 597 C C . PRO A 1 75 ? -5.171 -6.137 -0.119 1.00 92.94 75 PRO A C 1
ATOM 599 O O . PRO A 1 75 ? -5.064 -4.915 -0.029 1.00 92.94 75 PRO A O 1
ATOM 602 N N . GLY A 1 76 ? -4.287 -6.870 -0.786 1.00 90.88 76 GLY A N 1
ATOM 603 C CA . GLY A 1 76 ? -3.154 -6.319 -1.517 1.00 90.88 76 GLY A CA 1
ATOM 604 C C . GLY A 1 76 ? -2.875 -7.091 -2.798 1.00 90.88 76 GLY A C 1
ATOM 605 O O . GLY A 1 76 ? -3.357 -8.203 -3.006 1.00 90.88 76 GLY A O 1
ATOM 606 N N . THR A 1 77 ? -2.085 -6.487 -3.672 1.00 88.44 77 THR A N 1
ATOM 607 C CA . THR A 1 77 ? -1.774 -7.022 -4.998 1.00 88.44 77 THR A CA 1
ATOM 608 C C . THR A 1 77 ? -0.302 -7.375 -5.099 1.00 88.44 77 THR A C 1
ATOM 610 O O . THR A 1 77 ? 0.559 -6.588 -4.706 1.00 88.44 77 THR A O 1
ATOM 613 N N . HIS A 1 78 ? -0.019 -8.559 -5.627 1.00 86.25 78 HIS A N 1
ATOM 614 C CA . HIS A 1 78 ? 1.329 -8.970 -5.985 1.00 86.25 78 HIS A CA 1
ATOM 615 C C . HIS A 1 78 ? 1.725 -8.296 -7.305 1.00 86.25 78 HIS A C 1
ATOM 617 O O . HIS A 1 78 ? 0.889 -8.163 -8.198 1.00 86.25 78 HIS A O 1
ATOM 623 N N . ASP A 1 79 ? 2.965 -7.804 -7.393 1.00 84.69 79 ASP A N 1
ATOM 624 C CA . ASP A 1 79 ? 3.511 -7.132 -8.579 1.00 84.69 79 ASP A CA 1
ATOM 625 C C . ASP A 1 79 ? 2.521 -6.168 -9.271 1.00 84.69 79 ASP A C 1
ATOM 627 O O . ASP A 1 79 ? 2.283 -6.232 -10.478 1.00 84.69 79 ASP A O 1
ATOM 631 N N . THR A 1 80 ? 1.937 -5.247 -8.490 1.00 84.94 80 THR A N 1
ATOM 632 C CA . THR A 1 80 ? 0.773 -4.397 -8.833 1.00 84.94 80 THR A CA 1
ATOM 633 C C . THR A 1 80 ? 0.802 -3.770 -10.232 1.00 84.94 80 THR A C 1
ATOM 635 O O . THR A 1 80 ? -0.232 -3.609 -10.874 1.00 84.94 80 THR A O 1
ATOM 638 N N . MET A 1 81 ? 1.984 -3.403 -10.726 1.00 87.12 81 MET A N 1
ATOM 639 C CA . MET A 1 81 ? 2.158 -2.688 -11.995 1.00 87.12 81 MET A CA 1
ATOM 640 C C . MET A 1 81 ? 2.372 -3.619 -13.203 1.00 87.12 81 MET A C 1
ATOM 642 O O . MET A 1 81 ? 2.869 -3.176 -14.233 1.00 87.12 81 MET A O 1
ATOM 646 N N . THR A 1 82 ? 2.004 -4.900 -13.114 1.00 82.19 82 THR A N 1
ATOM 647 C CA . THR A 1 82 ? 2.187 -5.882 -14.205 1.00 82.19 82 THR A CA 1
ATOM 648 C C . THR A 1 82 ? 0.962 -6.080 -15.101 1.00 82.19 82 THR A C 1
ATOM 650 O O . THR A 1 82 ? 1.044 -6.780 -16.109 1.00 82.19 82 THR A O 1
ATOM 653 N N . TYR A 1 83 ? -0.160 -5.415 -14.811 1.00 76.94 83 TYR A N 1
ATOM 654 C CA . TYR A 1 83 ? -1.421 -5.600 -15.544 1.00 76.94 83 TYR A CA 1
ATOM 655 C C . TYR A 1 83 ? -1.352 -5.247 -17.046 1.00 76.94 83 TYR A C 1
ATOM 657 O O . TYR A 1 83 ? -2.203 -5.668 -17.829 1.00 76.94 83 TYR A O 1
ATOM 665 N N . SER A 1 84 ? -0.373 -4.434 -17.456 1.00 73.56 84 SER A N 1
ATOM 666 C CA . SER A 1 84 ? -0.173 -3.988 -18.841 1.00 73.56 84 SER A CA 1
ATOM 667 C C . SER A 1 84 ? 0.726 -4.926 -19.662 1.00 73.56 84 SER A C 1
ATOM 669 O O . SER A 1 84 ? 0.843 -4.748 -20.882 1.00 73.56 84 SER A O 1
ATOM 671 N N . LEU A 1 85 ? 1.363 -5.912 -19.018 1.00 76.06 85 LEU A N 1
ATOM 672 C CA . LEU A 1 85 ? 2.317 -6.818 -19.650 1.00 76.06 85 LEU A CA 1
ATOM 673 C C . LEU A 1 85 ? 1.608 -7.823 -20.565 1.00 76.06 85 LEU A C 1
ATOM 675 O O . LEU A 1 85 ? 0.516 -8.303 -20.272 1.00 76.06 85 LEU A O 1
ATOM 679 N N . ARG A 1 86 ? 2.227 -8.131 -21.713 1.00 68.75 86 ARG A N 1
ATOM 680 C CA . ARG A 1 86 ? 1.602 -8.947 -22.776 1.00 68.75 86 ARG A CA 1
ATOM 681 C C . ARG A 1 86 ? 2.135 -10.368 -22.907 1.00 68.75 86 ARG A C 1
ATOM 683 O O . ARG A 1 86 ? 1.627 -11.141 -23.712 1.00 68.75 86 ARG A O 1
ATOM 690 N N . ASN A 1 87 ? 3.192 -10.701 -22.179 1.00 67.25 87 ASN A N 1
ATOM 691 C CA . ASN A 1 87 ? 3.817 -12.017 -22.205 1.00 67.25 87 ASN A CA 1
ATOM 692 C C . ASN A 1 87 ? 4.564 -12.272 -20.887 1.00 67.25 87 ASN A C 1
ATOM 694 O O . ASN A 1 87 ? 4.714 -11.371 -20.064 1.00 67.25 87 ASN A O 1
ATOM 698 N N . GLN A 1 88 ? 5.040 -13.504 -20.715 1.00 65.19 88 GLN A N 1
ATOM 699 C CA . GLN A 1 88 ? 5.760 -13.966 -19.522 1.00 65.19 88 GLN A CA 1
ATOM 700 C C . GLN A 1 88 ? 7.262 -13.622 -19.547 1.00 65.19 88 GLN A C 1
ATOM 702 O O . GLN A 1 88 ? 8.043 -14.191 -18.788 1.00 65.19 88 GLN A O 1
ATOM 707 N N . VAL A 1 89 ? 7.699 -12.732 -20.444 1.00 70.31 89 VAL A N 1
ATOM 708 C CA . VAL A 1 89 ? 9.098 -12.300 -20.495 1.00 70.31 89 VAL A CA 1
ATOM 709 C C . VAL A 1 89 ? 9.284 -11.158 -19.504 1.00 70.31 89 VAL A C 1
ATOM 711 O O . VAL A 1 89 ? 8.522 -10.190 -19.519 1.00 70.31 89 VAL A O 1
ATOM 714 N N . PHE A 1 90 ? 10.315 -11.259 -18.661 1.00 65.56 90 PHE A N 1
ATOM 715 C CA . PHE A 1 90 ? 10.717 -10.177 -17.765 1.00 65.56 90 PHE A CA 1
ATOM 716 C C . PHE A 1 90 ? 10.923 -8.883 -18.554 1.00 65.56 90 PHE A C 1
ATOM 718 O O . PHE A 1 90 ? 11.761 -8.811 -19.455 1.00 65.56 90 PHE A O 1
ATOM 725 N N . GLN A 1 91 ? 10.148 -7.860 -18.208 1.00 70.94 91 GLN A N 1
ATOM 726 C CA . GLN A 1 91 ? 10.154 -6.578 -18.896 1.00 70.94 91 GLN A CA 1
ATOM 727 C C . GLN A 1 91 ? 9.795 -5.448 -17.935 1.00 70.94 91 GLN A C 1
ATOM 729 O O . GLN A 1 91 ? 9.200 -5.670 -16.880 1.00 70.94 91 GLN A O 1
ATOM 734 N N . ALA A 1 92 ? 10.158 -4.224 -18.313 1.00 79.38 92 ALA A N 1
ATOM 735 C CA . ALA A 1 92 ? 9.728 -3.045 -17.580 1.00 79.38 92 ALA A CA 1
ATOM 736 C C . ALA A 1 92 ? 8.196 -2.945 -17.610 1.00 79.38 92 ALA A C 1
ATOM 738 O O . ALA A 1 92 ? 7.575 -3.114 -18.658 1.00 79.38 92 ALA A O 1
ATOM 739 N N . THR A 1 93 ? 7.600 -2.608 -16.470 1.00 83.50 93 THR A N 1
ATOM 740 C CA . THR A 1 93 ? 6.147 -2.425 -16.310 1.00 83.50 93 THR A CA 1
ATOM 741 C C . THR A 1 93 ? 5.585 -1.278 -17.157 1.00 83.50 93 THR A C 1
ATOM 743 O O . THR A 1 93 ? 4.381 -1.196 -17.389 1.00 83.50 93 THR A O 1
ATOM 746 N N . GLY A 1 94 ? 6.455 -0.374 -17.615 1.00 86.31 94 GLY A N 1
ATOM 747 C CA . GLY A 1 94 ? 6.073 0.862 -18.295 1.00 86.31 94 GLY A CA 1
ATOM 748 C C . GLY A 1 94 ? 5.674 1.991 -17.340 1.00 86.31 94 GLY A C 1
ATOM 749 O O . GLY A 1 94 ? 5.310 3.064 -17.811 1.00 86.31 94 GLY A O 1
ATOM 750 N N . TYR A 1 95 ? 5.780 1.780 -16.023 1.00 89.94 95 TYR A N 1
ATOM 751 C CA . TYR A 1 95 ? 5.474 2.778 -14.996 1.00 89.94 95 TYR A CA 1
ATOM 752 C C . TYR A 1 95 ? 6.734 3.178 -14.233 1.00 89.94 95 TYR A C 1
ATOM 754 O O . TYR A 1 95 ? 7.502 2.327 -13.783 1.00 89.94 95 TYR A O 1
ATOM 762 N N . SER A 1 96 ? 6.938 4.485 -14.066 1.00 93.06 96 SER A N 1
ATOM 763 C CA . SER A 1 96 ?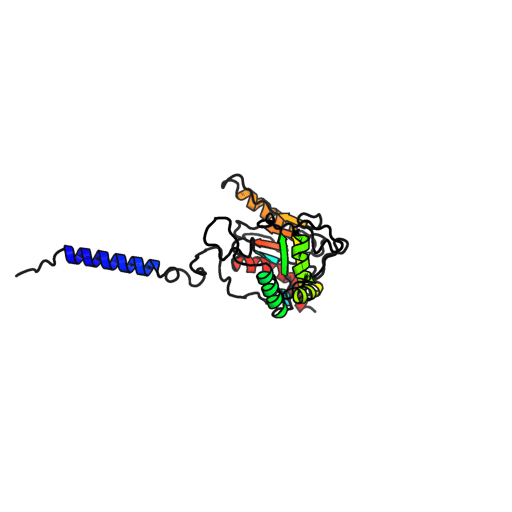 7.979 5.021 -13.184 1.00 93.06 96 SER A CA 1
ATOM 764 C C . SER A 1 96 ? 7.488 5.104 -11.737 1.00 93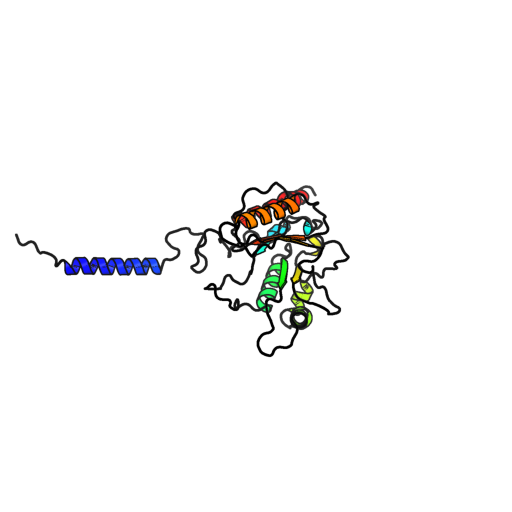.06 96 SER A C 1
ATOM 766 O O . SER A 1 96 ? 6.284 5.144 -11.478 1.00 93.06 96 SER A O 1
ATOM 768 N N . TYR A 1 97 ? 8.417 5.218 -10.786 1.00 94.88 97 TYR A N 1
ATOM 769 C CA . TYR A 1 97 ? 8.057 5.450 -9.386 1.00 94.88 97 TYR A CA 1
ATOM 770 C C . TYR A 1 97 ? 7.312 6.784 -9.187 1.00 94.88 97 TYR A C 1
ATOM 772 O O . TYR A 1 97 ? 6.386 6.840 -8.384 1.00 94.88 97 TYR A O 1
ATOM 780 N N . THR A 1 98 ? 7.608 7.817 -9.990 1.00 97.25 98 THR A N 1
ATOM 781 C CA . THR A 1 98 ? 6.821 9.063 -10.031 1.00 97.25 98 THR A CA 1
ATOM 782 C C . THR A 1 98 ? 5.356 8.792 -10.360 1.00 97.25 98 THR A C 1
ATOM 784 O O . THR A 1 98 ? 4.481 9.305 -9.673 1.00 97.25 98 THR A O 1
ATOM 787 N N . ASN A 1 99 ? 5.070 7.966 -11.379 1.00 96.31 99 ASN A N 1
ATOM 788 C CA . ASN A 1 99 ? 3.685 7.650 -11.745 1.00 96.31 99 ASN A CA 1
ATOM 789 C C . ASN A 1 99 ? 2.947 6.979 -10.585 1.00 96.31 99 ASN A C 1
ATOM 791 O O . ASN A 1 99 ? 1.799 7.324 -10.315 1.00 96.31 99 ASN A O 1
ATOM 795 N N . VAL A 1 100 ? 3.616 6.056 -9.889 1.00 96.25 100 VAL A N 1
ATOM 796 C CA . VAL A 1 100 ? 3.050 5.371 -8.723 1.00 96.25 100 VAL A CA 1
ATOM 797 C C . VAL A 1 100 ? 2.774 6.365 -7.598 1.00 96.25 100 VAL A C 1
ATOM 799 O O . VAL A 1 100 ? 1.652 6.418 -7.111 1.00 96.25 100 VAL A O 1
ATOM 802 N N . LEU A 1 101 ? 3.757 7.184 -7.214 1.00 98.38 101 LEU A N 1
ATOM 803 C CA . LEU A 1 101 ? 3.603 8.137 -6.115 1.00 98.38 101 LEU A CA 1
ATOM 804 C C . LEU A 1 101 ? 2.483 9.145 -6.366 1.00 98.38 101 LEU A C 1
ATOM 806 O O . LEU A 1 101 ? 1.638 9.313 -5.496 1.00 98.38 101 LEU A O 1
ATOM 810 N N . LEU A 1 102 ? 2.435 9.757 -7.552 1.00 98.38 102 LEU A N 1
ATOM 811 C CA . LEU A 1 102 ? 1.378 10.715 -7.887 1.00 98.38 102 LEU A CA 1
ATOM 812 C C . LEU A 1 102 ? -0.008 10.055 -7.857 1.00 98.38 102 LEU A C 1
ATOM 814 O O . LEU A 1 102 ? -0.923 10.603 -7.259 1.00 98.38 102 LEU A O 1
ATOM 818 N N . THR A 1 103 ? -0.133 8.829 -8.380 1.00 96.88 103 THR A N 1
ATOM 819 C CA . THR A 1 103 ? -1.395 8.067 -8.312 1.00 96.88 103 THR A CA 1
ATOM 820 C C . THR A 1 103 ? -1.827 7.803 -6.866 1.00 96.88 103 THR A C 1
ATOM 822 O O . THR A 1 103 ? -3.007 7.904 -6.540 1.00 96.88 103 THR A O 1
ATOM 825 N N . LEU A 1 104 ? -0.883 7.454 -5.983 1.00 97.94 104 LEU A N 1
ATOM 826 C CA . LEU A 1 104 ? -1.183 7.207 -4.571 1.00 97.94 104 LEU A CA 1
ATOM 827 C C . LEU A 1 104 ? -1.545 8.492 -3.820 1.00 97.94 104 LEU A C 1
ATOM 829 O O . LEU A 1 104 ? -2.418 8.448 -2.959 1.00 97.94 104 LEU A O 1
ATOM 833 N N . PHE A 1 105 ? -0.891 9.614 -4.125 1.00 98.56 105 PHE A N 1
ATOM 834 C CA . PHE A 1 105 ? -1.219 10.905 -3.520 1.00 98.56 105 PHE A CA 1
ATOM 835 C C . PHE A 1 105 ? -2.623 11.349 -3.932 1.00 98.56 105 PHE A C 1
ATOM 837 O O . PHE A 1 105 ? -3.447 11.573 -3.052 1.00 98.56 105 PHE A O 1
ATOM 844 N N . ASP A 1 106 ? -2.938 11.329 -5.231 1.00 98.19 106 ASP A N 1
ATOM 845 C CA . ASP A 1 106 ? -4.273 11.665 -5.744 1.00 98.19 106 ASP A CA 1
ATOM 846 C C . ASP A 1 106 ? -5.364 10.800 -5.083 1.00 98.19 106 ASP A C 1
ATOM 848 O O . ASP A 1 106 ? -6.415 11.300 -4.680 1.00 98.19 106 ASP A O 1
ATOM 852 N N . PHE A 1 107 ? -5.103 9.498 -4.911 1.00 97.38 107 PHE A N 1
ATOM 853 C CA . PHE A 1 107 ? -6.018 8.591 -4.214 1.00 97.38 107 PHE A CA 1
ATOM 854 C C . PHE A 1 107 ? -6.212 8.967 -2.737 1.00 97.38 107 PHE A C 1
ATOM 856 O O . PHE A 1 107 ? -7.346 9.019 -2.266 1.00 97.38 107 PHE A O 1
ATOM 863 N N . LEU A 1 108 ? -5.132 9.237 -1.997 1.00 98.44 108 LEU A N 1
ATOM 864 C CA . LEU A 1 108 ? -5.193 9.576 -0.568 1.00 98.44 108 LEU A CA 1
ATOM 865 C C . LEU A 1 108 ? -5.760 10.979 -0.303 1.00 98.44 108 LEU A C 1
ATOM 867 O O . LEU A 1 108 ? -6.262 11.227 0.796 1.00 98.44 108 LEU A O 1
ATOM 871 N N . GLU A 1 109 ? -5.678 11.886 -1.277 1.00 97.94 109 GLU A N 1
ATOM 872 C CA . GLU A 1 109 ? -6.352 13.187 -1.255 1.00 97.94 109 GLU A CA 1
ATOM 873 C C . GLU A 1 109 ? -7.855 13.046 -1.531 1.00 97.94 109 GLU A C 1
ATOM 875 O O . GLU A 1 109 ? -8.667 13.656 -0.833 1.00 97.94 109 GLU A O 1
ATOM 880 N N . ALA A 1 110 ? -8.239 12.212 -2.504 1.00 97.50 110 ALA A N 1
ATOM 881 C CA . ALA A 1 110 ? -9.641 11.939 -2.821 1.00 97.50 110 ALA A CA 1
ATOM 882 C C . ALA A 1 110 ? -10.352 11.111 -1.735 1.00 97.50 110 ALA A C 1
ATOM 884 O O . ALA A 1 110 ? -11.549 11.292 -1.509 1.00 97.50 110 ALA A O 1
ATOM 885 N N . HIS A 1 111 ? -9.616 10.232 -1.048 1.00 97.50 111 HIS A N 1
ATOM 886 C CA . HIS A 1 111 ? -10.134 9.306 -0.041 1.00 97.50 111 HIS A CA 1
ATOM 887 C C . HIS A 1 111 ? -9.314 9.385 1.257 1.00 97.50 111 HIS A C 1
ATOM 889 O O . HIS A 1 111 ? -8.608 8.440 1.624 1.00 97.50 111 HIS A O 1
ATOM 895 N N . PRO A 1 112 ? -9.406 10.499 2.009 1.00 98.12 112 PRO A N 1
ATOM 896 C CA . PRO A 1 112 ? -8.579 10.728 3.193 1.00 98.12 112 PRO A CA 1
ATOM 897 C C . PRO A 1 112 ? -8.885 9.767 4.349 1.00 98.12 112 PRO A C 1
ATOM 899 O O . PRO A 1 112 ? -8.129 9.730 5.317 1.00 98.12 112 PRO A O 1
ATOM 902 N N . SER A 1 113 ? -9.969 8.985 4.270 1.00 98.06 113 SER A N 1
ATOM 903 C CA . SER A 1 113 ? -10.242 7.908 5.220 1.00 98.06 113 SER A CA 1
ATOM 904 C C . SER A 1 113 ? -9.279 6.728 5.086 1.00 98.06 113 SER A C 1
ATOM 906 O O . SER A 1 113 ? -9.101 5.988 6.052 1.00 98.06 113 SER A O 1
ATOM 908 N N . GLU A 1 114 ? -8.652 6.541 3.929 1.00 98.38 114 GLU A N 1
ATOM 909 C CA . GLU A 1 114 ? -7.877 5.340 3.639 1.00 98.38 114 GLU A CA 1
ATOM 910 C C . GLU A 1 114 ? -6.402 5.484 4.030 1.00 98.38 114 GLU A C 1
ATOM 912 O O . GLU A 1 114 ? -5.870 6.580 4.209 1.00 98.38 114 GLU A O 1
ATOM 917 N N . THR A 1 115 ? -5.714 4.350 4.136 1.00 98.50 115 THR A N 1
ATOM 918 C CA . THR A 1 115 ? -4.252 4.273 4.172 1.00 98.50 115 THR A CA 1
ATOM 919 C C . THR A 1 115 ? -3.765 3.254 3.151 1.00 98.50 115 THR A C 1
ATOM 921 O O . THR A 1 115 ? -4.444 2.266 2.871 1.00 98.50 115 THR A O 1
ATOM 924 N N . VAL A 1 116 ? -2.570 3.473 2.604 1.00 98.31 116 VAL A N 1
ATOM 925 C CA . VAL A 1 116 ? -1.921 2.530 1.688 1.00 98.31 116 VAL A CA 1
ATOM 926 C C . VAL A 1 116 ? -0.722 1.899 2.384 1.00 98.31 116 VAL A C 1
ATOM 928 O O . VAL A 1 116 ? 0.228 2.588 2.751 1.00 98.31 116 VAL A O 1
ATOM 931 N N . VAL A 1 117 ? -0.726 0.573 2.524 1.00 98.19 117 VAL A N 1
ATOM 932 C CA . VAL A 1 117 ? 0.467 -0.175 2.940 1.00 98.19 117 VAL A CA 1
ATOM 933 C C . VAL A 1 117 ? 1.266 -0.538 1.692 1.00 98.19 117 VAL A C 1
ATOM 935 O O . VAL A 1 117 ? 0.798 -1.305 0.856 1.00 98.19 117 VAL A O 1
ATOM 938 N N . MET A 1 118 ? 2.469 0.017 1.551 1.00 98.00 118 MET A N 1
ATOM 939 C CA . MET A 1 118 ? 3.278 -0.132 0.339 1.00 98.00 118 MET A CA 1
ATOM 940 C C . MET A 1 118 ? 4.556 -0.910 0.631 1.00 98.00 118 MET A C 1
ATOM 942 O O . MET A 1 118 ? 5.431 -0.414 1.339 1.00 98.00 118 MET A O 1
ATOM 946 N N . ARG A 1 119 ? 4.712 -2.099 0.036 1.00 97.19 119 ARG A N 1
ATOM 947 C CA . ARG A 1 119 ? 6.022 -2.758 -0.048 1.00 97.19 119 ARG A CA 1
ATOM 948 C C . ARG A 1 119 ? 6.832 -2.123 -1.169 1.00 97.19 119 ARG A C 1
ATOM 950 O O . ARG A 1 119 ? 6.388 -2.112 -2.311 1.00 97.19 119 ARG A O 1
ATOM 957 N N . LEU A 1 120 ? 8.026 -1.633 -0.847 1.00 97.38 120 LEU A N 1
ATOM 958 C CA . LEU A 1 120 ? 8.976 -1.129 -1.838 1.00 97.38 120 LEU A CA 1
ATOM 959 C C . LEU A 1 120 ? 10.239 -1.983 -1.813 1.00 97.38 120 LEU A C 1
ATOM 961 O O . LEU A 1 120 ? 10.894 -2.066 -0.773 1.00 97.38 120 LEU A O 1
ATOM 965 N N . LYS A 1 121 ? 10.570 -2.604 -2.948 1.00 95.88 121 LYS A N 1
ATOM 966 C CA . LYS A 1 121 ? 11.698 -3.527 -3.100 1.00 95.88 121 LYS A CA 1
ATOM 967 C C . LYS A 1 121 ? 12.676 -3.049 -4.173 1.00 95.88 121 LYS A C 1
ATOM 969 O O . LYS A 1 121 ? 12.258 -2.599 -5.237 1.00 95.88 121 LYS A O 1
ATOM 974 N N . GLU A 1 122 ? 13.971 -3.189 -3.902 1.00 94.94 122 GLU A N 1
ATOM 975 C CA . GLU A 1 122 ? 15.013 -3.111 -4.932 1.00 94.94 122 GLU A CA 1
ATOM 976 C C . GLU A 1 122 ? 15.047 -4.446 -5.694 1.00 94.94 122 GLU A C 1
ATOM 978 O O . GLU A 1 122 ? 15.638 -5.421 -5.235 1.00 94.94 122 GLU A O 1
ATOM 983 N N . GLU A 1 123 ? 14.342 -4.519 -6.827 1.00 90.56 123 GLU A N 1
ATOM 984 C CA . GLU A 1 123 ? 14.180 -5.774 -7.584 1.00 90.56 123 GLU A CA 1
ATOM 985 C C . GLU A 1 123 ? 15.454 -6.207 -8.318 1.00 90.56 123 GLU A C 1
ATOM 987 O O . GLU A 1 123 ? 15.689 -7.390 -8.555 1.00 90.56 123 GLU A O 1
ATOM 992 N N . GLY A 1 124 ? 16.297 -5.251 -8.695 1.00 86.56 124 GLY A N 1
ATOM 993 C CA . GLY A 1 124 ? 17.479 -5.525 -9.491 1.00 86.56 124 GLY A CA 1
ATOM 994 C C . GLY A 1 124 ? 18.519 -4.428 -9.385 1.00 86.56 124 GLY A C 1
ATOM 995 O O . GLY A 1 124 ? 18.302 -3.379 -8.784 1.00 86.56 124 GLY A O 1
ATOM 996 N N . ARG A 1 125 ? 19.671 -4.691 -10.003 1.00 87.81 125 ARG A N 1
ATOM 997 C CA . ARG A 1 125 ? 20.784 -3.742 -10.042 1.00 87.81 125 ARG A CA 1
ATOM 998 C C . ARG A 1 125 ? 20.405 -2.448 -10.782 1.00 87.81 125 ARG A C 1
ATOM 1000 O O . ARG A 1 125 ? 19.581 -2.501 -11.702 1.00 87.81 125 ARG A O 1
ATOM 1007 N N . PRO A 1 126 ? 21.070 -1.321 -10.471 1.00 88.62 126 PRO A N 1
ATOM 1008 C CA . PRO A 1 126 ? 20.934 -0.090 -11.237 1.00 88.62 126 PRO A CA 1
ATOM 1009 C C . PRO A 1 126 ? 21.112 -0.305 -12.746 1.00 88.62 126 PRO A C 1
ATOM 1011 O O . PRO A 1 126 ? 21.912 -1.132 -13.195 1.00 88.62 126 PRO A O 1
ATOM 1014 N N . LEU A 1 127 ? 20.355 0.453 -13.540 1.00 86.56 127 LEU A N 1
ATOM 1015 C CA . LEU A 1 127 ? 20.399 0.370 -14.998 1.00 86.56 127 LEU A CA 1
ATOM 1016 C C . LEU A 1 127 ? 21.634 1.090 -15.563 1.00 86.56 127 LEU A C 1
ATOM 1018 O O . LEU A 1 127 ? 21.965 2.206 -15.156 1.00 86.56 127 LEU A O 1
ATOM 1022 N N . GLY A 1 128 ? 22.279 0.476 -16.557 1.00 89.25 128 GLY A N 1
ATOM 1023 C CA . GLY A 1 128 ? 23.429 1.055 -17.256 1.00 89.25 128 GLY A CA 1
ATOM 1024 C C . GLY A 1 128 ? 24.625 1.299 -16.332 1.00 89.25 128 GLY A C 1
ATOM 1025 O O . GLY A 1 128 ? 25.016 0.419 -15.572 1.00 89.25 128 GLY A O 1
ATOM 1026 N N . ASN A 1 129 ? 25.197 2.504 -16.406 1.00 91.56 129 ASN A N 1
ATOM 1027 C CA . ASN A 1 129 ? 26.354 2.919 -15.602 1.00 91.56 129 ASN A CA 1
ATOM 1028 C C . ASN A 1 129 ? 25.949 3.684 -14.327 1.00 91.56 129 ASN A C 1
ATOM 1030 O O . ASN A 1 129 ? 26.766 4.413 -13.765 1.00 91.56 129 ASN A O 1
ATOM 1034 N N . ASN A 1 130 ? 24.686 3.585 -13.897 1.00 92.50 130 ASN A N 1
ATOM 1035 C CA . ASN A 1 130 ? 24.215 4.274 -12.702 1.00 92.50 130 ASN A CA 1
ATOM 1036 C C . ASN A 1 130 ? 24.866 3.678 -11.442 1.00 92.50 130 ASN A C 1
ATOM 1038 O O . ASN A 1 130 ? 24.771 2.478 -11.196 1.00 92.50 130 ASN A O 1
ATOM 1042 N N . THR A 1 131 ? 25.514 4.523 -10.642 1.00 92.75 131 THR A N 1
ATOM 1043 C CA . THR A 1 131 ? 26.152 4.149 -9.370 1.00 92.75 131 THR A CA 1
ATOM 1044 C C . THR A 1 131 ? 25.368 4.615 -8.143 1.00 92.75 131 THR A C 1
ATOM 1046 O O . THR A 1 131 ? 25.785 4.347 -7.018 1.00 92.75 131 THR A O 1
ATOM 1049 N N . MET A 1 132 ? 24.250 5.320 -8.342 1.00 93.62 132 MET A N 1
ATOM 1050 C CA . MET A 1 132 ? 23.373 5.770 -7.267 1.00 93.62 132 MET A CA 1
ATOM 1051 C C . MET A 1 132 ? 22.782 4.567 -6.535 1.00 93.62 132 MET A C 1
ATOM 1053 O O . MET A 1 132 ? 22.317 3.613 -7.162 1.00 93.62 132 MET A O 1
ATOM 1057 N N . THR A 1 133 ? 22.779 4.625 -5.205 1.00 94.06 133 THR A N 1
ATOM 1058 C CA . THR A 1 133 ? 22.131 3.592 -4.397 1.00 94.06 133 THR A CA 1
ATOM 1059 C C . THR A 1 133 ? 20.610 3.714 -4.488 1.00 94.06 133 THR A C 1
ATOM 1061 O O . THR A 1 133 ? 20.073 4.800 -4.722 1.00 94.06 133 THR A O 1
ATOM 1064 N N . PHE A 1 134 ? 19.891 2.613 -4.260 1.00 95.25 134 PHE A N 1
ATOM 1065 C CA . PHE A 1 134 ? 18.429 2.653 -4.208 1.00 95.25 134 PHE A CA 1
ATOM 1066 C C . PHE A 1 134 ? 17.916 3.596 -3.106 1.00 95.25 134 PHE A C 1
ATOM 1068 O O . PHE A 1 134 ? 16.952 4.325 -3.325 1.00 95.25 134 PHE A O 1
ATOM 1075 N N . GLU A 1 135 ? 18.587 3.639 -1.947 1.00 95.81 135 GLU A N 1
ATOM 1076 C CA . GLU A 1 135 ? 18.261 4.565 -0.853 1.00 95.81 135 GLU A CA 1
ATOM 1077 C C . GLU A 1 135 ? 18.413 6.034 -1.280 1.00 95.81 135 GLU A C 1
ATOM 1079 O O . GLU A 1 135 ? 17.533 6.846 -0.990 1.00 95.81 135 GLU A O 1
ATOM 1084 N N . ASP A 1 136 ? 19.488 6.389 -1.989 1.00 94.94 136 ASP A N 1
ATOM 1085 C CA . ASP A 1 136 ? 19.692 7.759 -2.479 1.00 94.94 136 ASP A CA 1
ATOM 1086 C C . ASP A 1 136 ? 18.623 8.150 -3.504 1.00 94.94 136 ASP A C 1
ATOM 1088 O O . ASP A 1 136 ? 18.039 9.230 -3.402 1.00 94.94 136 ASP A O 1
ATOM 1092 N N . ALA A 1 137 ? 18.306 7.251 -4.442 1.00 95.12 137 ALA A N 1
ATOM 1093 C CA . ALA A 1 137 ? 17.235 7.463 -5.412 1.00 95.12 137 ALA A CA 1
ATOM 1094 C C . ALA A 1 137 ? 15.881 7.654 -4.712 1.00 95.12 137 ALA A C 1
ATOM 1096 O O . ALA A 1 137 ? 15.168 8.617 -4.986 1.00 95.12 137 ALA A O 1
ATOM 1097 N N . PHE A 1 138 ? 15.549 6.788 -3.754 1.00 96.19 138 PHE A N 1
ATOM 1098 C CA . PHE A 1 138 ? 14.340 6.894 -2.940 1.00 96.19 138 PHE A CA 1
ATOM 1099 C C . PHE A 1 138 ? 14.271 8.237 -2.196 1.00 96.19 138 PHE A C 1
ATOM 1101 O O . PHE A 1 138 ? 13.246 8.918 -2.251 1.00 96.19 138 PHE A O 1
ATOM 1108 N N . ASN A 1 139 ? 15.372 8.670 -1.571 1.00 96.56 139 ASN A N 1
ATOM 1109 C CA . ASN A 1 139 ? 15.457 9.953 -0.867 1.00 96.56 139 ASN A CA 1
ATOM 1110 C C . ASN A 1 139 ? 15.219 11.162 -1.776 1.00 96.56 139 ASN A C 1
ATOM 1112 O O . ASN A 1 139 ? 14.619 12.135 -1.313 1.00 96.56 139 ASN A O 1
ATOM 1116 N N . ILE A 1 140 ? 15.639 11.107 -3.046 1.00 96.69 140 ILE A N 1
ATOM 1117 C CA . ILE A 1 140 ? 15.334 12.166 -4.015 1.00 96.69 140 ILE A CA 1
ATOM 1118 C C . ILE A 1 140 ? 13.817 12.334 -4.128 1.00 96.69 140 ILE A C 1
ATOM 1120 O O . ILE A 1 140 ? 13.327 13.445 -3.941 1.00 96.69 140 ILE A O 1
ATOM 1124 N N . TYR A 1 141 ? 13.061 11.250 -4.310 1.00 97.19 141 TYR A N 1
ATOM 1125 C CA . TYR A 1 141 ? 11.598 11.321 -4.413 1.00 97.19 141 TYR A CA 1
ATOM 1126 C C . TYR A 1 141 ? 10.915 11.854 -3.147 1.00 97.19 141 TYR A C 1
ATOM 1128 O O . TYR A 1 141 ? 9.902 12.548 -3.244 1.00 97.19 141 TYR A O 1
ATOM 1136 N N . LEU A 1 142 ? 11.456 11.570 -1.958 1.00 96.50 142 LEU A N 1
ATOM 1137 C CA . LEU A 1 142 ? 10.872 12.072 -0.708 1.00 96.50 142 LEU A CA 1
ATOM 1138 C C . LEU A 1 142 ? 11.161 13.546 -0.451 1.00 96.50 142 LEU A C 1
ATOM 1140 O O . LEU A 1 142 ? 10.363 14.204 0.215 1.00 96.50 142 LEU A O 1
ATOM 1144 N N . HIS A 1 143 ? 12.314 14.051 -0.886 1.00 95.75 143 HIS A N 1
ATOM 1145 C CA . HIS A 1 143 ? 12.859 15.292 -0.333 1.00 95.75 143 HIS A CA 1
ATOM 1146 C C . HIS A 1 143 ? 13.283 16.333 -1.367 1.00 95.75 143 HIS A C 1
ATOM 1148 O O . HIS A 1 143 ? 13.336 17.512 -1.027 1.00 95.75 143 HIS A O 1
ATOM 1154 N N . ASN A 1 144 ? 13.594 15.925 -2.596 1.00 97.12 144 ASN A N 1
ATOM 1155 C CA . ASN A 1 144 ? 14.274 16.784 -3.565 1.00 97.12 144 ASN A CA 1
ATOM 1156 C C . ASN A 1 144 ? 13.562 16.850 -4.922 1.00 97.12 144 ASN A C 1
ATOM 1158 O O . ASN A 1 144 ? 13.738 17.830 -5.641 1.00 97.12 144 ASN A O 1
ATOM 1162 N N . ASP A 1 145 ? 12.782 15.831 -5.283 1.00 97.94 145 ASP A N 1
ATOM 1163 C CA . ASP A 1 145 ? 12.044 15.793 -6.540 1.00 97.94 145 ASP A CA 1
ATOM 1164 C C . ASP A 1 145 ? 10.928 16.844 -6.545 1.00 97.94 145 ASP A C 1
ATOM 1166 O O . ASP A 1 145 ? 10.155 16.966 -5.591 1.00 97.94 145 ASP A O 1
ATOM 1170 N N . THR A 1 146 ? 10.845 17.620 -7.622 1.00 97.81 146 THR A N 1
ATOM 1171 C CA . THR A 1 146 ? 9.922 18.755 -7.721 1.00 97.81 146 THR A CA 1
ATOM 1172 C C . THR A 1 146 ? 8.462 18.337 -7.862 1.00 97.81 146 THR A C 1
ATOM 1174 O O . THR A 1 146 ? 7.586 19.145 -7.565 1.00 97.81 146 THR A O 1
ATOM 1177 N N . LEU A 1 147 ? 8.190 17.105 -8.298 1.00 98.19 147 LEU A N 1
ATOM 1178 C CA . LEU A 1 147 ? 6.837 16.584 -8.471 1.00 98.19 147 LEU A CA 1
ATOM 1179 C C . LEU A 1 147 ? 6.378 15.816 -7.234 1.00 98.19 147 LEU A C 1
ATOM 1181 O O . LEU A 1 147 ? 5.224 15.939 -6.836 1.00 98.19 147 LEU A O 1
ATOM 1185 N N . THR A 1 148 ? 7.260 15.024 -6.618 1.00 98.44 148 THR A N 1
ATOM 1186 C CA . THR A 1 148 ? 6.835 14.079 -5.576 1.00 98.44 148 THR A CA 1
ATOM 1187 C C . THR A 1 148 ? 7.141 14.519 -4.154 1.00 98.44 148 THR A C 1
ATOM 1189 O O . THR A 1 148 ? 6.464 14.046 -3.248 1.00 98.44 148 THR A O 1
ATOM 1192 N N . SER A 1 149 ? 8.116 15.403 -3.913 1.00 98.25 149 SER A N 1
ATOM 1193 C CA . SER A 1 149 ? 8.566 15.693 -2.539 1.00 98.25 149 SER A CA 1
ATOM 1194 C C . SER A 1 149 ? 7.468 16.286 -1.652 1.00 98.25 149 SER A C 1
ATOM 1196 O O . SER A 1 149 ? 7.320 15.852 -0.511 1.00 98.25 149 SER A O 1
ATOM 1198 N N . ALA A 1 150 ? 6.654 17.216 -2.162 1.00 98.31 150 ALA A N 1
ATOM 1199 C CA . ALA A 1 150 ? 5.559 17.823 -1.400 1.00 98.31 150 ALA A CA 1
ATOM 1200 C C . ALA A 1 150 ? 4.511 16.780 -0.970 1.00 98.31 150 ALA A C 1
ATOM 1202 O O . ALA A 1 150 ? 4.228 16.648 0.222 1.00 98.31 150 ALA A O 1
ATOM 1203 N N . GLY A 1 151 ? 4.013 15.981 -1.920 1.00 98.44 151 GLY A N 1
ATOM 1204 C CA . GLY A 1 151 ? 3.096 14.875 -1.633 1.00 98.44 151 GLY A CA 1
ATOM 1205 C C . GLY A 1 151 ? 3.736 13.811 -0.740 1.00 98.44 151 GLY A C 1
ATOM 1206 O O . GLY A 1 151 ? 3.105 13.302 0.180 1.00 98.44 151 GLY A O 1
ATOM 1207 N N . ALA A 1 152 ? 5.031 13.537 -0.905 1.00 98.31 152 ALA A N 1
ATOM 1208 C CA . ALA A 1 152 ? 5.735 12.580 -0.066 1.00 98.31 152 ALA A CA 1
ATOM 1209 C C . ALA A 1 152 ? 5.841 13.053 1.393 1.00 98.31 152 ALA A C 1
ATOM 1211 O O . ALA A 1 152 ? 5.622 12.255 2.303 1.00 98.31 152 ALA A O 1
ATOM 1212 N N . GLN A 1 153 ? 6.123 14.340 1.633 1.00 97.62 153 GLN A N 1
ATOM 1213 C CA . GLN A 1 153 ? 6.086 14.921 2.981 1.00 97.62 153 GLN A CA 1
ATOM 1214 C C . GLN A 1 153 ? 4.671 14.899 3.576 1.00 97.62 153 GLN A C 1
ATOM 1216 O O . GLN A 1 153 ? 4.517 14.710 4.784 1.00 97.62 153 GLN A O 1
ATOM 1221 N N . ALA A 1 154 ? 3.642 15.071 2.744 1.00 98.19 154 ALA A N 1
ATOM 1222 C CA . ALA A 1 154 ? 2.253 15.032 3.179 1.00 98.19 154 ALA A CA 1
ATOM 1223 C C . ALA A 1 154 ? 1.778 13.611 3.506 1.00 98.19 154 ALA A C 1
ATOM 1225 O O . ALA A 1 154 ? 1.072 13.432 4.497 1.00 98.19 154 ALA A O 1
ATOM 1226 N N . HIS A 1 155 ? 2.176 12.598 2.736 1.00 98.56 155 HIS A N 1
ATOM 1227 C CA . HIS A 1 155 ? 1.555 11.276 2.797 1.00 98.56 155 HIS A CA 1
ATOM 1228 C C . HIS A 1 155 ? 2.436 10.175 3.394 1.00 98.56 155 HIS A C 1
ATOM 1230 O O . HIS A 1 155 ? 1.884 9.233 3.944 1.00 98.56 155 HIS A O 1
ATOM 1236 N N . PHE A 1 156 ? 3.771 10.229 3.396 1.00 98.31 156 PHE A N 1
ATOM 1237 C CA . PHE A 1 156 ? 4.538 9.150 4.043 1.00 98.31 156 PHE A CA 1
ATOM 1238 C C . PHE A 1 156 ? 4.456 9.218 5.572 1.00 98.31 156 PHE A C 1
ATOM 1240 O O . PHE A 1 156 ? 4.780 10.234 6.189 1.00 98.31 156 PHE A O 1
ATOM 1247 N N . HIS A 1 157 ? 4.090 8.101 6.204 1.00 96.94 157 HIS A N 1
ATOM 1248 C CA . HIS A 1 157 ? 4.156 7.947 7.655 1.00 96.94 157 HIS A CA 1
ATOM 1249 C C . HIS A 1 157 ? 5.436 7.211 8.055 1.00 96.94 157 HIS A C 1
ATOM 1251 O O . HIS A 1 157 ? 5.627 6.039 7.728 1.00 96.94 157 HIS A O 1
ATOM 1257 N N . LYS A 1 158 ? 6.310 7.879 8.814 1.00 92.44 158 LYS A N 1
ATOM 1258 C CA . LYS A 1 158 ? 7.542 7.265 9.320 1.00 92.44 158 LYS A CA 1
ATOM 1259 C C . LYS A 1 158 ? 7.245 6.321 10.484 1.00 92.44 158 LYS A C 1
ATOM 1261 O O . LYS A 1 158 ? 6.663 6.733 11.484 1.00 92.44 158 LYS A O 1
ATOM 1266 N N . HIS A 1 159 ? 7.730 5.084 10.403 1.00 90.44 159 HIS A N 1
ATOM 1267 C CA . HIS A 1 159 ? 7.635 4.129 11.505 1.00 90.44 159 HIS A CA 1
ATOM 1268 C C . HIS A 1 159 ? 8.907 4.115 12.365 1.00 90.44 159 HIS A C 1
ATOM 1270 O O . HIS A 1 159 ? 10.024 4.129 11.852 1.00 90.44 159 HIS A O 1
ATOM 1276 N N . ASN A 1 160 ? 8.740 4.061 13.688 1.00 88.44 160 ASN A N 1
ATOM 1277 C CA . ASN A 1 160 ? 9.827 3.791 14.624 1.00 88.44 160 ASN A CA 1
ATOM 1278 C C . ASN A 1 160 ? 9.676 2.352 15.144 1.00 88.44 160 ASN A C 1
ATOM 1280 O O . ASN A 1 160 ? 8.768 2.133 15.947 1.00 88.44 160 ASN A O 1
ATOM 1284 N N . PRO A 1 161 ? 10.583 1.418 14.801 1.00 84.81 161 PRO A N 1
ATOM 1285 C CA . PRO A 1 161 ? 10.487 0.013 15.223 1.00 84.81 161 PRO A CA 1
ATOM 1286 C C . PRO A 1 161 ? 10.455 -0.198 16.747 1.00 84.81 161 PRO A C 1
ATOM 1288 O O . PRO A 1 161 ? 10.029 -1.230 17.254 1.00 84.81 161 PRO A O 1
ATOM 1291 N N . ARG A 1 162 ? 10.898 0.793 17.535 1.00 86.50 162 ARG A N 1
ATOM 1292 C CA . ARG A 1 162 ? 10.844 0.731 19.008 1.00 86.50 162 ARG A CA 1
ATOM 1293 C C . ARG A 1 162 ? 9.455 1.049 19.568 1.00 86.50 162 ARG A C 1
ATOM 1295 O O . ARG A 1 162 ? 9.216 0.853 20.761 1.00 86.50 162 ARG A O 1
ATOM 1302 N N . LYS A 1 163 ? 8.549 1.586 18.752 1.00 88.38 163 LYS A N 1
ATOM 1303 C CA . LYS A 1 163 ? 7.179 1.942 19.134 1.00 88.38 163 LYS A CA 1
ATOM 1304 C C . LYS A 1 163 ? 6.201 0.873 18.631 1.00 88.38 163 LYS A C 1
ATOM 1306 O O . LYS A 1 163 ? 6.521 0.156 17.691 1.00 88.38 163 LYS A O 1
ATOM 1311 N N . PRO A 1 164 ? 5.025 0.721 19.267 1.00 89.56 164 PRO A N 1
ATOM 1312 C CA . PRO A 1 164 ? 3.957 -0.097 18.703 1.00 89.56 164 PRO A CA 1
ATOM 1313 C C . PRO A 1 164 ? 3.579 0.367 17.292 1.00 89.56 164 PRO A C 1
ATOM 1315 O O . PRO A 1 164 ? 3.825 1.519 16.923 1.00 89.56 164 PRO A O 1
ATOM 1318 N N . PHE A 1 165 ? 2.936 -0.519 16.536 1.00 92.12 165 PHE A N 1
ATOM 1319 C CA . PHE A 1 165 ? 2.306 -0.142 15.277 1.00 92.12 165 PHE A CA 1
ATOM 1320 C C . PHE A 1 165 ? 1.287 0.989 15.494 1.00 92.12 165 PHE A C 1
ATOM 1322 O O . PHE A 1 165 ? 0.588 0.990 16.514 1.00 92.12 165 PHE A O 1
ATOM 1329 N N . PRO A 1 166 ? 1.225 1.967 14.574 1.00 93.69 166 PRO A N 1
ATOM 1330 C CA . PRO A 1 166 ? 0.269 3.060 14.665 1.00 93.69 166 PRO A CA 1
ATOM 1331 C C . PRO A 1 166 ? -1.172 2.557 14.503 1.00 93.69 166 PRO A C 1
ATOM 1333 O O . PRO A 1 166 ? -1.439 1.568 13.816 1.00 93.69 166 PRO A O 1
ATOM 1336 N N . ALA A 1 167 ? -2.101 3.260 15.149 1.00 95.19 167 ALA A N 1
ATOM 1337 C CA . ALA A 1 167 ? -3.529 3.077 14.922 1.00 95.19 167 ALA A CA 1
ATOM 1338 C C . ALA A 1 167 ? -3.952 3.693 13.579 1.00 95.19 167 ALA A C 1
ATOM 1340 O O . ALA A 1 167 ? -3.245 4.546 13.032 1.00 95.19 167 ALA A O 1
ATOM 1341 N N . LEU A 1 168 ? -5.107 3.275 13.063 1.00 97.06 168 LEU A N 1
ATOM 1342 C CA . LEU A 1 168 ? -5.617 3.673 11.755 1.00 97.06 168 LEU A CA 1
ATOM 1343 C C . LEU A 1 168 ? -5.736 5.195 11.622 1.00 97.06 168 LEU A C 1
ATOM 1345 O O . LEU A 1 168 ? -5.323 5.739 10.604 1.00 97.06 168 LEU A O 1
ATOM 1349 N N . GLY A 1 169 ? -6.185 5.897 12.664 1.00 97.75 169 GLY A N 1
ATOM 1350 C CA . GLY A 1 169 ? -6.310 7.358 12.665 1.00 97.75 169 GLY A CA 1
ATOM 1351 C C . GLY A 1 169 ? -4.992 8.085 12.374 1.00 97.75 169 GLY A C 1
ATOM 1352 O O . GLY A 1 169 ? -4.976 9.091 11.673 1.00 97.75 169 GLY A O 1
ATOM 1353 N N . ALA A 1 170 ? -3.858 7.544 12.836 1.00 97.56 170 ALA A N 1
ATOM 1354 C CA . ALA A 1 170 ? -2.533 8.108 12.555 1.00 97.56 170 ALA A CA 1
ATOM 1355 C C . ALA A 1 170 ? -2.029 7.806 11.128 1.00 97.56 170 ALA A C 1
ATOM 1357 O O . ALA A 1 170 ? -1.055 8.415 10.672 1.00 97.56 170 ALA A O 1
ATOM 1358 N N . LEU A 1 171 ? -2.667 6.848 10.452 1.00 98.38 171 LEU A N 1
ATOM 1359 C CA . LEU A 1 171 ? -2.343 6.393 9.103 1.00 98.38 171 LEU A CA 1
ATOM 1360 C C . LEU A 1 171 ? -3.325 6.889 8.037 1.00 98.38 171 LEU A C 1
ATOM 1362 O O . LEU A 1 171 ? -3.027 6.752 6.853 1.00 98.38 171 LEU A O 1
ATOM 1366 N N . ARG A 1 172 ? -4.466 7.471 8.416 1.00 98.50 172 ARG A N 1
ATOM 1367 C CA . ARG A 1 172 ? -5.420 8.044 7.461 1.00 98.50 172 ARG A CA 1
ATOM 1368 C C . ARG A 1 172 ? -4.756 9.092 6.570 1.00 98.50 172 ARG A C 1
ATOM 1370 O O . ARG A 1 172 ? -4.004 9.946 7.045 1.00 98.50 172 ARG A O 1
ATOM 1377 N N . SER A 1 173 ? -5.014 8.993 5.269 1.00 98.62 173 SER A N 1
ATOM 1378 C CA . SER A 1 173 ? -4.342 9.741 4.207 1.00 98.62 173 SER A CA 1
ATOM 1379 C C . SER A 1 173 ? -2.810 9.565 4.216 1.00 98.62 173 SER A C 1
ATOM 1381 O O . SER A 1 173 ? -2.064 10.461 3.820 1.00 98.62 173 SER A O 1
ATOM 1383 N N . LYS A 1 174 ? -2.294 8.420 4.691 1.00 98.75 174 LYS A N 1
ATOM 1384 C CA . LYS A 1 174 ? -0.856 8.112 4.690 1.00 98.75 174 LYS A CA 1
ATOM 1385 C C . LYS A 1 174 ? -0.508 6.832 3.944 1.00 98.75 174 LYS A C 1
ATOM 1387 O O . LYS A 1 174 ? -1.285 5.882 3.886 1.00 98.75 174 LYS A O 1
ATOM 1392 N N . ILE A 1 175 ? 0.731 6.796 3.464 1.00 98.75 175 ILE A N 1
ATOM 1393 C CA . ILE A 1 175 ? 1.449 5.611 3.013 1.00 98.75 175 ILE A CA 1
ATOM 1394 C C . ILE A 1 175 ? 2.264 5.065 4.191 1.00 98.75 175 ILE A C 1
ATOM 1396 O O . ILE A 1 175 ? 3.125 5.763 4.737 1.00 98.75 175 ILE A O 1
ATOM 1400 N N . PHE A 1 176 ? 2.022 3.809 4.562 1.00 98.06 176 PHE A N 1
ATOM 1401 C CA . PHE A 1 176 ? 2.810 3.069 5.545 1.00 98.06 176 PHE A CA 1
ATOM 1402 C C . PHE A 1 176 ? 3.743 2.083 4.831 1.00 98.06 176 PHE A C 1
ATOM 1404 O O . PHE A 1 176 ? 3.299 1.153 4.158 1.00 98.06 176 PHE A O 1
ATOM 1411 N N . LEU A 1 177 ? 5.052 2.310 4.937 1.00 97.75 177 LEU A N 1
ATOM 1412 C CA . LEU A 1 177 ? 6.047 1.603 4.131 1.00 97.75 177 LEU A CA 1
ATOM 1413 C C . LEU A 1 177 ? 6.441 0.247 4.743 1.00 97.75 177 LEU A C 1
ATOM 1415 O O . LEU A 1 177 ? 6.827 0.171 5.912 1.00 97.75 177 LEU A O 1
ATOM 1419 N N . LEU A 1 178 ? 6.447 -0.799 3.916 1.00 97.31 178 LEU A N 1
ATOM 1420 C CA . LEU A 1 178 ? 7.175 -2.046 4.147 1.00 97.31 178 LEU A CA 1
ATOM 1421 C C . LEU A 1 178 ? 8.467 -1.989 3.322 1.00 97.31 178 LEU A C 1
ATOM 1423 O O . LEU A 1 178 ? 8.468 -2.086 2.094 1.00 97.31 178 LEU A O 1
ATOM 1427 N N . GLN A 1 179 ? 9.578 -1.742 3.999 1.00 96.31 179 GLN A N 1
ATOM 1428 C CA . GLN A 1 179 ? 10.858 -1.446 3.384 1.00 96.31 179 GLN A CA 1
ATOM 1429 C C . GLN A 1 179 ? 11.602 -2.736 3.026 1.00 96.31 179 GLN A C 1
ATOM 1431 O O . GLN A 1 179 ? 12.050 -3.464 3.910 1.00 96.31 179 GLN A O 1
ATOM 1436 N N . ASN A 1 180 ? 11.796 -2.990 1.733 1.00 96.50 180 ASN A N 1
ATOM 1437 C CA . ASN A 1 180 ? 12.521 -4.151 1.219 1.00 96.50 180 ASN A CA 1
ATOM 1438 C C . ASN A 1 180 ? 13.702 -3.735 0.327 1.00 96.50 180 ASN A C 1
ATOM 1440 O O . ASN A 1 180 ? 13.906 -4.247 -0.769 1.00 96.50 180 ASN A O 1
ATOM 1444 N N . PHE A 1 181 ? 14.501 -2.799 0.820 1.00 95.62 181 PHE A N 1
ATOM 1445 C CA . PHE A 1 181 ? 15.765 -2.402 0.212 1.00 95.62 181 PHE A CA 1
ATOM 1446 C C . PHE A 1 181 ? 16.770 -2.035 1.315 1.00 95.62 181 PHE A C 1
ATOM 1448 O O . PHE A 1 181 ? 16.349 -1.641 2.414 1.00 95.62 181 PHE A O 1
ATOM 1455 N N . PRO A 1 182 ? 18.083 -2.159 1.061 1.00 93.75 182 PRO A N 1
ATOM 1456 C CA . PRO A 1 182 ? 19.108 -1.779 2.025 1.00 93.75 182 PRO A CA 1
ATOM 1457 C C . PRO A 1 182 ? 19.082 -0.272 2.303 1.00 93.75 182 PRO A C 1
ATOM 1459 O O . PRO A 1 182 ? 19.046 0.530 1.375 1.00 93.75 182 PRO A O 1
ATOM 1462 N N . SER A 1 183 ? 19.169 0.122 3.574 1.00 93.56 183 SER A N 1
ATOM 1463 C CA . SER A 1 183 ? 19.301 1.529 3.963 1.00 93.56 183 SER A CA 1
ATOM 1464 C C . SER A 1 183 ? 20.255 1.694 5.142 1.00 93.56 183 SER A C 1
ATOM 1466 O O . SER A 1 183 ? 20.215 0.935 6.114 1.00 93.56 183 SER A O 1
ATOM 1468 N N . LYS A 1 184 ? 21.130 2.695 5.069 1.00 90.31 184 LYS A N 1
ATOM 1469 C CA . LYS A 1 184 ? 22.154 2.995 6.084 1.00 90.31 184 LYS A CA 1
ATOM 1470 C C . LYS A 1 184 ? 22.168 4.468 6.489 1.00 90.31 184 LYS A C 1
ATOM 1472 O O . LYS A 1 184 ? 22.892 4.827 7.416 1.00 90.31 184 LYS A O 1
ATOM 1477 N N . GLY A 1 185 ? 21.394 5.317 5.816 1.00 84.50 185 GLY A N 1
ATOM 1478 C CA . GLY A 1 185 ? 21.337 6.742 6.096 1.00 84.50 185 GLY A CA 1
ATOM 1479 C C . GLY A 1 185 ? 20.741 7.062 7.473 1.00 84.50 185 GLY A C 1
ATOM 1480 O O . GLY A 1 185 ? 20.028 6.252 8.064 1.00 84.50 185 GLY A O 1
ATOM 1481 N N . PRO A 1 186 ? 20.947 8.286 7.988 1.00 84.69 186 PRO A N 1
ATOM 1482 C CA . PRO A 1 186 ? 20.449 8.705 9.306 1.00 84.69 186 PRO A CA 1
ATOM 1483 C C . PRO A 1 186 ? 18.914 8.724 9.406 1.00 84.69 186 PRO A C 1
ATOM 1485 O O . PRO A 1 186 ? 18.355 8.812 10.499 1.00 84.69 186 PRO A O 1
ATOM 1488 N N . LYS A 1 187 ? 18.220 8.681 8.263 1.00 84.19 187 LYS A N 1
ATOM 1489 C CA . LYS A 1 187 ? 16.758 8.640 8.186 1.00 84.19 187 LYS A CA 1
ATOM 1490 C C . LYS A 1 187 ? 16.198 7.214 8.217 1.00 84.19 187 LYS A C 1
ATOM 1492 O O . LYS A 1 187 ? 15.009 7.091 8.506 1.00 84.19 187 LYS A O 1
ATOM 1497 N N . SER A 1 188 ? 17.041 6.199 8.000 1.00 88.81 188 SER A N 1
ATOM 1498 C CA . SER A 1 188 ? 16.722 4.771 8.080 1.00 88.81 188 SER A CA 1
ATOM 1499 C C . SER A 1 188 ? 16.341 4.334 9.510 1.00 88.81 188 SER A C 1
ATOM 1501 O O . SER A 1 188 ? 16.916 4.845 10.476 1.00 88.81 188 SER A O 1
ATOM 1503 N N . PRO A 1 189 ? 15.425 3.362 9.674 1.00 93.31 189 PRO A N 1
ATOM 1504 C CA . PRO A 1 189 ? 14.538 2.840 8.638 1.00 93.31 189 PRO A CA 1
ATOM 1505 C C . PRO A 1 189 ? 13.401 3.826 8.338 1.00 93.31 189 PRO A C 1
ATOM 1507 O O . PRO A 1 189 ? 13.057 4.692 9.149 1.00 93.31 189 PRO A O 1
ATOM 1510 N N . TYR A 1 190 ? 12.811 3.680 7.156 1.00 94.25 190 TYR A N 1
ATOM 1511 C CA . TYR A 1 190 ? 11.698 4.513 6.697 1.00 94.25 190 TYR A CA 1
ATOM 1512 C C . TYR A 1 190 ? 10.335 3.903 7.044 1.00 94.25 190 TYR A C 1
ATOM 1514 O O . TYR A 1 190 ? 9.343 4.621 7.166 1.00 94.25 190 TYR A O 1
ATOM 1522 N N . GLY A 1 191 ? 10.302 2.587 7.251 1.00 94.12 191 GLY A N 1
ATOM 1523 C CA . GLY A 1 191 ? 9.109 1.808 7.555 1.00 94.12 191 GLY A CA 1
ATOM 1524 C C . GLY A 1 191 ? 9.441 0.524 8.312 1.00 94.12 191 GLY A C 1
ATOM 1525 O O . GLY A 1 191 ? 10.474 0.433 8.979 1.00 94.12 191 GLY A O 1
ATOM 1526 N N . VAL A 1 192 ? 8.571 -0.476 8.196 1.00 94.94 192 VAL A N 1
ATOM 1527 C CA . VAL A 1 192 ? 8.824 -1.823 8.729 1.00 94.94 192 VAL A CA 1
ATOM 1528 C C . VAL A 1 192 ? 9.809 -2.529 7.810 1.00 94.94 192 VAL A C 1
ATOM 1530 O O . VAL A 1 192 ? 9.576 -2.599 6.607 1.00 94.94 192 VAL A O 1
ATOM 1533 N N . ILE A 1 193 ? 10.906 -3.051 8.353 1.00 94.50 193 ILE A N 1
ATOM 1534 C CA . ILE A 1 193 ? 11.897 -3.779 7.555 1.00 94.50 193 ILE A CA 1
ATOM 1535 C C . ILE A 1 193 ? 11.303 -5.137 7.161 1.00 94.50 193 ILE A C 1
ATOM 1537 O O . ILE A 1 193 ? 10.822 -5.878 8.023 1.00 94.50 193 ILE A O 1
ATOM 1541 N N . TRP A 1 194 ? 11.336 -5.454 5.867 1.00 94.25 194 TRP A N 1
ATOM 1542 C CA . TRP A 1 194 ? 10.889 -6.741 5.336 1.00 94.25 194 TRP A CA 1
ATOM 1543 C C . TRP A 1 194 ? 11.658 -7.898 5.988 1.00 94.25 194 TRP A C 1
ATOM 1545 O O . TRP A 1 194 ? 12.860 -7.779 6.209 1.00 94.25 194 TRP A O 1
ATOM 1555 N N . GLU A 1 195 ? 10.964 -8.989 6.324 1.00 91.50 195 GLU A N 1
ATOM 1556 C CA . GLU A 1 195 ? 11.523 -10.165 7.029 1.00 91.50 195 GLU A CA 1
ATOM 1557 C C . GLU A 1 195 ? 12.103 -9.881 8.432 1.00 91.50 195 GLU A C 1
ATOM 1559 O O . GLU A 1 195 ? 12.776 -10.728 9.020 1.00 91.50 195 GLU A O 1
ATOM 1564 N N . SER A 1 196 ? 11.820 -8.714 9.019 1.00 91.94 196 SER A N 1
ATOM 1565 C CA . SER A 1 196 ? 12.178 -8.438 10.414 1.00 91.94 196 SER A CA 1
ATOM 1566 C C . SER A 1 196 ? 11.305 -9.207 11.414 1.00 91.94 196 SER A C 1
ATOM 1568 O O . SER A 1 196 ? 10.257 -9.759 11.078 1.00 91.94 196 SER A O 1
ATOM 1570 N N . SER A 1 197 ? 11.700 -9.179 12.691 1.00 90.00 197 SER A N 1
ATOM 1571 C CA . SER A 1 197 ? 10.920 -9.749 13.800 1.00 90.00 197 SER A CA 1
ATOM 1572 C C . SER A 1 197 ? 9.550 -9.094 14.010 1.00 90.00 197 SER A C 1
ATOM 1574 O O . SER A 1 197 ? 8.735 -9.624 14.762 1.00 90.00 197 SER A O 1
ATOM 1576 N N . ASP A 1 198 ? 9.298 -7.951 13.370 1.00 90.44 198 ASP A N 1
ATOM 1577 C CA . ASP A 1 198 ? 8.021 -7.239 13.427 1.00 90.44 198 ASP A CA 1
ATOM 1578 C C . ASP A 1 198 ? 7.012 -7.784 12.395 1.00 90.44 198 ASP A C 1
ATOM 1580 O O . ASP A 1 198 ? 5.918 -7.236 12.248 1.00 90.44 198 ASP A O 1
ATOM 1584 N N . MET A 1 199 ? 7.353 -8.859 11.671 1.00 91.44 199 MET A N 1
ATOM 1585 C CA . MET A 1 199 ? 6.506 -9.480 10.653 1.00 91.44 199 MET A CA 1
ATOM 1586 C C . MET A 1 199 ? 6.397 -10.996 10.841 1.00 91.44 199 MET A C 1
ATOM 1588 O O . MET A 1 199 ? 7.347 -11.677 11.221 1.00 91.44 199 MET A O 1
ATOM 1592 N N . VAL A 1 200 ? 5.227 -11.539 10.513 1.00 89.44 200 VAL A N 1
ATOM 1593 C CA . VAL A 1 200 ? 5.004 -12.973 10.314 1.00 89.44 200 VAL A CA 1
ATOM 1594 C C . VAL A 1 200 ? 4.627 -13.157 8.853 1.00 89.44 200 VAL A C 1
ATOM 1596 O O . VAL A 1 200 ? 3.509 -12.833 8.451 1.00 89.44 200 VAL A O 1
ATOM 1599 N N . LEU A 1 201 ? 5.588 -13.635 8.065 1.00 86.06 201 LEU A N 1
ATOM 1600 C CA . LEU A 1 201 ? 5.476 -13.742 6.615 1.00 86.06 201 LEU A CA 1
ATOM 1601 C C . LEU A 1 201 ? 5.210 -15.182 6.180 1.00 86.06 201 LEU A C 1
ATOM 1603 O O . LEU A 1 201 ? 5.873 -16.118 6.631 1.00 86.06 201 LEU A O 1
ATOM 1607 N N . GLU A 1 202 ? 4.263 -15.341 5.264 1.00 84.06 202 GLU A N 1
ATOM 1608 C CA . GLU A 1 202 ? 4.169 -16.500 4.385 1.00 84.06 202 GLU A CA 1
ATOM 1609 C C . GLU A 1 202 ? 4.546 -16.058 2.966 1.00 84.06 202 GLU A C 1
ATOM 1611 O O . GLU A 1 202 ? 3.919 -15.170 2.384 1.00 84.06 202 GLU A O 1
ATOM 1616 N N . ASP A 1 203 ? 5.619 -16.655 2.449 1.00 76.31 203 ASP A N 1
ATOM 1617 C CA . ASP A 1 203 ? 6.182 -16.363 1.130 1.00 76.31 203 ASP A CA 1
ATOM 1618 C C . ASP A 1 203 ? 6.775 -17.635 0.494 1.00 76.31 203 ASP A C 1
ATOM 1620 O O . ASP A 1 203 ? 7.890 -17.662 -0.023 1.00 76.31 203 ASP A O 1
ATOM 1624 N N . LEU A 1 204 ? 6.055 -18.760 0.589 1.00 71.94 204 LEU A N 1
ATOM 1625 C CA . LEU A 1 204 ? 6.421 -19.971 -0.139 1.00 71.94 204 LEU A CA 1
ATOM 1626 C C . LEU A 1 204 ? 6.038 -19.781 -1.612 1.00 71.94 204 LEU A C 1
ATOM 1628 O O . LEU A 1 204 ? 4.879 -19.942 -1.972 1.00 71.94 204 LEU A O 1
ATOM 1632 N N . TRP A 1 205 ? 6.979 -19.402 -2.469 1.00 64.56 205 TRP A N 1
ATOM 1633 C CA . TRP A 1 205 ? 6.713 -19.182 -3.902 1.00 64.56 205 TRP A CA 1
ATOM 1634 C C . TRP A 1 205 ? 7.395 -20.216 -4.811 1.00 64.56 205 TRP A C 1
ATOM 1636 O O . TRP A 1 205 ? 6.977 -20.406 -5.951 1.00 64.56 205 TRP A O 1
ATOM 1646 N N . ILE A 1 206 ? 8.403 -20.937 -4.305 1.00 64.38 206 ILE A N 1
ATOM 1647 C CA . ILE A 1 206 ? 9.031 -22.066 -5.004 1.00 64.38 206 ILE A CA 1
ATOM 1648 C C . ILE A 1 206 ? 8.343 -23.355 -4.567 1.00 64.38 206 ILE A C 1
ATOM 1650 O O . ILE A 1 206 ? 8.472 -23.777 -3.417 1.00 64.38 206 ILE A O 1
ATOM 1654 N N . ILE A 1 207 ? 7.656 -24.008 -5.502 1.00 65.25 207 ILE A N 1
ATOM 1655 C CA . ILE A 1 207 ? 7.060 -25.328 -5.301 1.00 65.25 207 ILE A CA 1
ATOM 1656 C C . ILE A 1 207 ? 7.811 -26.345 -6.177 1.00 65.25 207 ILE A C 1
ATOM 1658 O O . ILE A 1 207 ? 7.981 -26.085 -7.369 1.00 65.25 207 ILE A O 1
ATOM 1662 N N . PRO A 1 208 ? 8.259 -27.498 -5.636 1.00 59.66 208 PRO A N 1
ATOM 1663 C CA . PRO A 1 208 ? 9.067 -28.461 -6.392 1.00 59.66 208 PRO A CA 1
ATOM 1664 C C . PRO A 1 208 ? 8.394 -29.006 -7.660 1.00 59.66 208 PRO A C 1
ATOM 1666 O O . PRO A 1 208 ? 9.068 -29.263 -8.655 1.00 59.66 208 PRO A O 1
ATOM 1669 N N . SER A 1 209 ? 7.072 -29.204 -7.630 1.00 61.84 209 SER A N 1
ATOM 1670 C CA . SER A 1 209 ? 6.269 -29.626 -8.786 1.00 61.84 209 SER A CA 1
ATOM 1671 C C . SER A 1 209 ? 4.778 -29.349 -8.559 1.00 61.84 209 SER A C 1
ATOM 1673 O O . SER A 1 209 ? 4.356 -29.086 -7.435 1.00 61.84 209 SER A O 1
ATOM 1675 N N . MET A 1 210 ? 3.950 -29.470 -9.601 1.00 63.88 210 MET A N 1
ATOM 1676 C CA . MET A 1 210 ? 2.491 -29.276 -9.501 1.00 63.88 210 MET A CA 1
ATOM 1677 C C . MET A 1 210 ? 1.812 -30.194 -8.469 1.00 63.88 210 MET A C 1
ATOM 1679 O O . MET A 1 210 ? 0.808 -29.816 -7.874 1.00 63.88 210 MET A O 1
ATOM 1683 N N . GLU A 1 211 ? 2.370 -31.376 -8.206 1.00 66.56 211 GLU A N 1
ATOM 1684 C CA . GLU A 1 211 ? 1.865 -32.296 -7.176 1.00 66.56 211 GLU A CA 1
ATOM 1685 C C . GLU A 1 211 ? 2.050 -31.748 -5.753 1.00 66.56 211 GLU A C 1
ATOM 1687 O O . GLU A 1 211 ? 1.340 -32.156 -4.844 1.00 66.56 211 GLU A O 1
ATOM 1692 N N . HIS A 1 212 ? 2.953 -30.781 -5.565 1.00 71.25 212 HIS A N 1
ATOM 1693 C CA . HIS A 1 212 ? 3.259 -30.144 -4.284 1.00 71.25 212 HIS A CA 1
ATOM 1694 C C . HIS A 1 212 ? 2.505 -28.824 -4.073 1.00 71.25 212 HIS A C 1
ATOM 1696 O O . HIS A 1 212 ? 2.768 -28.117 -3.102 1.00 71.25 212 HIS A O 1
ATOM 1702 N N . LEU A 1 213 ? 1.544 -28.477 -4.940 1.00 68.62 213 LEU A N 1
ATOM 1703 C CA . LEU A 1 213 ? 0.713 -27.278 -4.762 1.00 68.62 213 LEU A CA 1
ATOM 1704 C C . LEU A 1 213 ? -0.017 -27.264 -3.412 1.00 68.62 213 LEU A C 1
ATOM 1706 O O . LEU A 1 213 ? -0.216 -26.196 -2.836 1.00 68.62 213 LEU A O 1
ATOM 1710 N N . TYR A 1 214 ? -0.343 -28.436 -2.858 1.00 73.00 214 TYR A N 1
ATOM 1711 C CA . TYR A 1 214 ? -0.930 -28.533 -1.521 1.00 73.00 214 TYR A CA 1
ATOM 1712 C C . TYR A 1 214 ? -0.028 -27.925 -0.434 1.00 73.00 214 TYR A C 1
ATOM 1714 O O . TYR A 1 214 ? -0.550 -27.402 0.544 1.00 73.00 214 TYR A O 1
ATOM 1722 N N . MET A 1 215 ? 1.303 -27.927 -0.608 1.00 74.88 215 MET A N 1
ATOM 1723 C CA . MET A 1 215 ? 2.235 -27.313 0.345 1.00 74.88 215 MET A CA 1
ATOM 1724 C C . MET A 1 215 ? 2.019 -25.803 0.424 1.00 74.88 215 MET A C 1
ATOM 1726 O O . MET A 1 215 ? 2.104 -25.219 1.502 1.00 74.88 215 MET A O 1
ATOM 1730 N N . LYS A 1 216 ? 1.692 -25.167 -0.711 1.00 76.50 216 LYS A N 1
ATOM 1731 C CA . LYS A 1 216 ? 1.305 -23.756 -0.724 1.00 76.50 216 LYS A CA 1
ATOM 1732 C C . LYS A 1 216 ? -0.016 -23.552 0.008 1.00 76.50 216 LYS A C 1
ATOM 1734 O O . LYS A 1 216 ? -0.123 -22.603 0.777 1.00 76.50 216 LYS A O 1
ATOM 1739 N N . TRP A 1 217 ? -1.001 -24.436 -0.180 1.00 76.25 217 TRP A N 1
ATOM 1740 C CA . TRP A 1 217 ? -2.285 -24.328 0.536 1.00 76.25 217 TRP A CA 1
ATOM 1741 C C . TRP A 1 217 ? -2.114 -24.466 2.026 1.00 76.25 217 TRP A C 1
ATOM 1743 O O . TRP A 1 217 ? -2.623 -23.636 2.766 1.00 76.25 217 TRP A O 1
ATOM 1753 N N . GLU A 1 218 ? -1.351 -25.457 2.460 1.00 82.38 218 GLU A N 1
ATOM 1754 C CA . GLU A 1 218 ? -1.075 -25.669 3.869 1.00 82.38 218 GLU A CA 1
ATOM 1755 C C . GLU A 1 218 ? -0.311 -24.480 4.471 1.00 82.38 218 GLU A C 1
ATOM 1757 O O . GLU A 1 218 ? -0.648 -24.017 5.562 1.00 82.38 218 GLU A O 1
ATOM 1762 N N . ALA A 1 219 ? 0.675 -23.923 3.757 1.00 81.94 219 ALA A N 1
ATOM 1763 C CA . ALA A 1 219 ? 1.396 -22.731 4.201 1.00 81.94 219 ALA A CA 1
ATOM 1764 C C . ALA A 1 219 ? 0.462 -21.520 4.363 1.00 81.94 219 ALA A C 1
ATOM 1766 O O . ALA A 1 219 ? 0.485 -20.867 5.412 1.00 81.94 219 ALA A O 1
ATOM 1767 N N . ILE A 1 220 ? -0.390 -21.262 3.366 1.00 81.38 220 ILE A N 1
ATOM 1768 C CA . ILE A 1 220 ? -1.398 -20.195 3.388 1.00 81.38 220 ILE A CA 1
ATOM 1769 C C . ILE A 1 220 ? -2.390 -20.413 4.532 1.00 81.38 220 ILE A C 1
ATOM 1771 O O . ILE A 1 220 ? -2.604 -19.513 5.342 1.00 81.38 220 ILE A O 1
ATOM 1775 N N . GLU A 1 221 ? -2.981 -21.602 4.639 1.00 80.50 221 GLU A N 1
ATOM 1776 C CA . GLU A 1 221 ? -3.978 -21.927 5.659 1.00 80.50 221 GLU A CA 1
ATOM 1777 C C . GLU A 1 221 ? -3.389 -21.754 7.063 1.00 80.50 221 GLU A C 1
ATOM 1779 O O . GLU A 1 221 ? -3.999 -21.123 7.927 1.00 80.50 221 GLU A O 1
ATOM 1784 N N . ASN A 1 222 ? -2.159 -22.222 7.280 1.00 84.75 222 ASN A N 1
ATOM 1785 C CA . ASN A 1 222 ? -1.446 -22.031 8.537 1.00 84.75 222 ASN A CA 1
ATOM 1786 C C . ASN A 1 222 ? -1.133 -20.554 8.813 1.00 84.75 222 ASN A C 1
ATOM 1788 O O . ASN A 1 222 ? -1.175 -20.118 9.966 1.00 84.75 222 ASN A O 1
ATOM 1792 N N . ALA A 1 223 ? -0.817 -19.753 7.794 1.00 85.50 223 ALA A N 1
ATOM 1793 C CA . ALA A 1 223 ? -0.617 -18.314 7.952 1.00 85.50 223 ALA A CA 1
ATOM 1794 C C . ALA A 1 223 ? -1.912 -17.601 8.368 1.00 85.50 223 ALA A C 1
ATOM 1796 O O . ALA A 1 223 ? -1.906 -16.863 9.356 1.00 85.50 223 ALA A O 1
ATOM 1797 N N . LEU A 1 224 ? -3.023 -17.896 7.689 1.00 83.88 224 LEU A N 1
ATOM 1798 C CA . LEU A 1 224 ? -4.338 -17.331 7.989 1.00 83.88 224 LEU A CA 1
ATOM 1799 C C . LEU A 1 224 ? -4.834 -17.758 9.376 1.00 83.88 224 LEU A C 1
ATOM 1801 O O . LEU A 1 224 ? -5.262 -16.908 10.154 1.00 83.88 224 LEU A O 1
ATOM 1805 N N . LYS A 1 225 ? -4.693 -19.039 9.746 1.00 85.69 225 LYS A N 1
ATOM 1806 C CA . LYS A 1 225 ? -5.023 -19.532 11.095 1.00 85.69 225 LYS A CA 1
ATOM 1807 C C . LYS A 1 225 ? -4.213 -18.813 12.170 1.00 85.69 225 LYS A C 1
ATOM 1809 O O . LYS A 1 225 ? -4.783 -18.357 13.158 1.00 85.69 225 LYS A O 1
ATOM 1814 N N . ARG A 1 226 ? -2.899 -18.642 11.968 1.00 86.00 226 ARG A N 1
ATOM 1815 C CA . ARG A 1 226 ? -2.039 -17.904 12.912 1.00 86.00 226 ARG A CA 1
ATOM 1816 C C . ARG A 1 226 ? -2.469 -16.446 13.072 1.00 86.00 226 ARG A C 1
ATOM 1818 O O . ARG A 1 226 ? -2.441 -15.941 14.194 1.00 86.00 226 ARG A O 1
ATOM 1825 N N . ALA A 1 227 ? -2.864 -15.781 11.985 1.00 85.31 227 ALA A N 1
ATOM 1826 C CA . ALA A 1 227 ? -3.383 -14.417 12.038 1.00 85.31 227 ALA A CA 1
ATOM 1827 C C . ALA A 1 227 ? -4.715 -14.354 12.806 1.00 85.31 227 ALA A C 1
ATOM 1829 O O . ALA A 1 227 ? -4.848 -13.532 13.721 1.00 85.31 227 ALA A O 1
ATOM 1830 N N . ALA A 1 228 ? -5.641 -15.270 12.506 1.00 84.38 228 ALA A N 1
ATOM 1831 C CA . ALA A 1 228 ? -6.975 -15.342 13.097 1.00 84.38 228 ALA A CA 1
ATOM 1832 C C . ALA A 1 228 ? -6.947 -15.604 14.610 1.00 84.38 228 ALA A C 1
ATOM 1834 O O . ALA A 1 228 ? -7.724 -15.008 15.352 1.00 84.38 228 ALA A O 1
ATOM 1835 N N . THR A 1 229 ? -6.018 -16.438 15.088 1.00 85.69 229 THR A N 1
ATOM 1836 C CA . THR A 1 229 ? -5.860 -16.729 16.524 1.00 85.69 229 THR A CA 1
ATOM 1837 C C . THR A 1 229 ? -4.998 -15.703 17.267 1.00 85.69 229 THR A C 1
ATOM 1839 O O . THR A 1 229 ? -4.791 -15.823 18.476 1.00 85.69 229 THR A O 1
ATOM 1842 N N . SER A 1 230 ? -4.435 -14.709 16.571 1.00 85.19 230 SER A N 1
ATOM 1843 C CA . SER A 1 230 ? -3.579 -13.697 17.194 1.00 85.19 230 SER A CA 1
ATOM 1844 C C . SER A 1 230 ? -4.396 -12.619 17.911 1.00 85.19 230 SER A C 1
ATOM 1846 O O . SER A 1 230 ? -5.500 -12.259 17.505 1.00 85.19 230 SER A O 1
ATOM 1848 N N . LYS A 1 231 ? -3.824 -12.031 18.970 1.00 83.50 231 LYS A N 1
ATOM 1849 C CA . LYS A 1 231 ? -4.462 -10.899 19.659 1.00 83.50 231 LYS A CA 1
ATOM 1850 C C . LYS A 1 231 ? -4.621 -9.707 18.691 1.00 83.50 231 LYS A C 1
ATOM 1852 O O . LYS A 1 231 ? -3.680 -9.428 17.940 1.00 83.50 231 LYS A O 1
ATOM 1857 N N . PRO A 1 232 ? -5.745 -8.963 18.725 1.00 68.69 232 PRO A N 1
ATOM 1858 C CA . PRO A 1 232 ? -5.972 -7.802 17.859 1.00 68.69 232 PRO A CA 1
ATOM 1859 C C . PRO A 1 232 ? -4.867 -6.739 17.947 1.00 68.69 232 PRO A C 1
ATOM 1861 O O . PRO A 1 232 ? -4.408 -6.276 16.913 1.00 68.69 232 PRO A O 1
ATOM 1864 N N . ASN A 1 233 ? -4.352 -6.462 19.151 1.00 72.81 233 ASN A N 1
ATOM 1865 C CA . ASN A 1 233 ? -3.293 -5.475 19.410 1.00 72.81 233 ASN A CA 1
ATOM 1866 C C . ASN A 1 233 ? -1.927 -6.140 19.624 1.00 72.81 233 ASN A C 1
ATOM 1868 O O . ASN A 1 233 ? -1.287 -5.979 20.667 1.00 72.81 233 ASN A O 1
ATOM 1872 N N . ASN A 1 234 ? -1.513 -6.960 18.664 1.00 81.62 234 ASN A N 1
ATOM 1873 C CA . ASN A 1 234 ? -0.202 -7.595 18.705 1.00 81.62 234 ASN A CA 1
ATOM 1874 C C . ASN A 1 234 ? 0.895 -6.644 18.174 1.00 81.62 234 ASN A C 1
ATOM 1876 O O . ASN A 1 234 ? 0.624 -5.530 17.717 1.00 81.62 234 ASN A O 1
ATOM 1880 N N . ARG A 1 235 ? 2.151 -7.091 18.268 1.00 84.38 235 ARG A N 1
ATOM 1881 C CA . ARG A 1 235 ? 3.335 -6.331 17.842 1.00 84.38 235 ARG A CA 1
ATOM 1882 C C . ARG A 1 235 ? 3.885 -6.767 16.480 1.00 84.38 235 ARG A C 1
ATOM 1884 O O . ARG A 1 235 ? 5.019 -6.419 16.186 1.00 84.38 235 ARG A O 1
ATOM 1891 N N . VAL A 1 236 ? 3.136 -7.544 15.697 1.00 87.69 236 VAL A N 1
ATOM 1892 C CA . VAL A 1 236 ? 3.628 -8.111 14.435 1.00 87.69 236 VAL A CA 1
ATOM 1893 C C . VAL A 1 236 ? 2.622 -7.950 13.301 1.00 87.69 236 VAL A C 1
ATOM 1895 O O . VAL A 1 236 ? 1.415 -8.107 13.471 1.00 87.69 236 VAL A O 1
ATOM 1898 N N . LEU A 1 237 ? 3.120 -7.674 12.105 1.00 89.38 237 LEU A N 1
ATOM 1899 C CA . LEU A 1 237 ? 2.300 -7.635 10.905 1.00 89.38 237 LEU A CA 1
ATOM 1900 C C . LEU A 1 237 ? 2.220 -9.035 10.292 1.00 89.38 237 LEU A C 1
ATOM 1902 O O . LEU A 1 237 ? 3.241 -9.608 9.920 1.00 89.38 237 LEU A O 1
ATOM 1906 N N . TYR A 1 238 ? 1.013 -9.588 10.187 1.00 87.88 238 TYR A N 1
ATOM 1907 C CA . TYR A 1 238 ? 0.781 -10.849 9.480 1.00 87.88 238 TYR A CA 1
ATOM 1908 C C . TYR A 1 238 ? 0.574 -10.555 7.997 1.00 87.88 238 TYR A C 1
ATOM 1910 O O . TYR A 1 238 ? -0.262 -9.714 7.662 1.00 87.88 238 TYR A O 1
ATOM 1918 N N . LEU A 1 239 ? 1.322 -11.234 7.128 1.00 89.31 239 LEU A N 1
ATOM 1919 C CA . LEU A 1 239 ? 1.198 -11.097 5.679 1.00 89.31 239 LEU A CA 1
ATOM 1920 C C . LEU A 1 239 ? 1.341 -12.463 5.000 1.00 89.31 239 LEU A C 1
ATOM 1922 O O . LEU A 1 239 ? 2.290 -13.194 5.284 1.00 89.31 239 LEU A O 1
ATOM 1926 N N . ALA A 1 240 ? 0.410 -12.791 4.103 1.00 81.44 240 ALA A N 1
ATOM 1927 C CA . ALA A 1 240 ? 0.418 -14.033 3.328 1.00 81.44 240 ALA A CA 1
ATOM 1928 C C . ALA A 1 240 ? 0.265 -13.772 1.821 1.00 81.44 240 ALA A C 1
ATOM 1930 O O . ALA A 1 240 ? -0.533 -12.919 1.426 1.00 81.44 240 ALA A O 1
ATOM 1931 N N . HIS A 1 241 ? 1.004 -14.517 0.988 1.00 72.56 241 HIS A N 1
ATOM 1932 C CA . HIS A 1 241 ? 0.942 -14.422 -0.475 1.00 72.56 241 HIS A CA 1
ATOM 1933 C C . HIS A 1 241 ? 0.082 -15.549 -1.063 1.00 72.56 241 HIS A C 1
ATOM 1935 O O . HIS A 1 241 ? 0.475 -16.714 -1.071 1.00 72.56 241 HIS A O 1
ATOM 1941 N N . LEU A 1 242 ? -1.076 -15.196 -1.621 1.00 68.94 242 LEU A N 1
ATOM 1942 C CA . LEU A 1 242 ? -2.057 -16.095 -2.230 1.00 68.94 242 LEU A CA 1
ATOM 1943 C C . LEU A 1 242 ? -1.831 -16.327 -3.729 1.00 68.94 242 LEU A C 1
ATOM 1945 O O . LEU A 1 242 ? -2.801 -16.504 -4.463 1.00 68.94 242 LEU A O 1
ATOM 1949 N N . SER A 1 243 ? -0.583 -16.369 -4.197 1.00 54.38 243 SER A N 1
ATOM 1950 C CA . S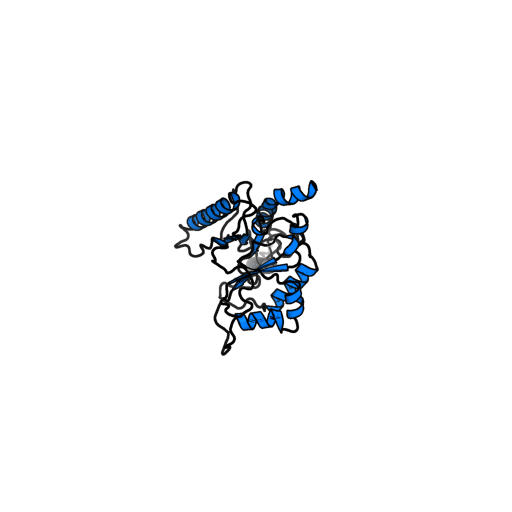ER A 1 243 ? -0.207 -16.489 -5.619 1.00 54.38 243 SER A CA 1
ATOM 1951 C C . SER A 1 243 ? -0.719 -17.748 -6.349 1.00 54.38 243 SER A C 1
ATOM 1953 O O . SER A 1 243 ? -0.391 -17.971 -7.510 1.00 54.38 243 SER A O 1
ATOM 1955 N N . ALA A 1 244 ? -1.584 -18.557 -5.719 1.00 39.88 244 ALA A N 1
ATOM 1956 C CA . ALA A 1 244 ? -2.368 -19.561 -6.426 1.00 39.88 244 ALA A CA 1
ATOM 1957 C C . ALA A 1 244 ? -3.764 -19.923 -5.826 1.00 39.88 244 ALA A C 1
ATOM 1959 O O . ALA A 1 244 ? -4.411 -20.805 -6.381 1.00 39.88 244 ALA A O 1
ATOM 1960 N N . SER A 1 245 ? -4.292 -19.330 -4.742 1.00 38.69 245 SER A N 1
ATOM 1961 C CA . SER A 1 245 ? -5.440 -19.935 -4.012 1.00 38.69 245 SER A CA 1
ATOM 1962 C C . SER A 1 245 ? -6.828 -19.347 -4.317 1.00 38.69 245 SER A C 1
ATOM 1964 O O . SER A 1 245 ? -7.015 -18.134 -4.267 1.00 38.69 245 SER A O 1
ATOM 1966 N N . THR A 1 246 ? -7.847 -20.201 -4.475 1.00 35.72 246 THR A N 1
ATOM 1967 C CA . THR A 1 246 ? -9.271 -19.837 -4.311 1.00 35.72 246 THR A CA 1
ATOM 1968 C C . THR A 1 246 ? -9.640 -19.916 -2.829 1.00 35.72 246 THR A C 1
ATOM 1970 O O . THR A 1 246 ? -9.498 -20.984 -2.233 1.00 35.72 246 THR A O 1
ATOM 1973 N N . ALA A 1 247 ? -10.103 -18.822 -2.218 1.00 39.88 247 ALA A N 1
ATOM 1974 C CA . ALA A 1 247 ? -10.468 -18.828 -0.802 1.00 39.88 247 ALA A CA 1
ATOM 1975 C C . ALA A 1 247 ? -11.643 -19.773 -0.521 1.00 39.88 247 ALA A C 1
ATOM 1977 O O . ALA A 1 247 ? -12.740 -19.608 -1.050 1.00 39.88 247 ALA A O 1
ATOM 1978 N N . GLY A 1 248 ? -11.406 -20.748 0.351 1.00 37.41 248 GLY A N 1
ATOM 1979 C CA . GLY A 1 248 ? -12.435 -21.576 0.957 1.00 37.41 248 GLY A CA 1
ATOM 1980 C C . GLY A 1 248 ? -12.037 -21.910 2.389 1.00 37.41 248 GLY A C 1
ATOM 1981 O O . GLY A 1 248 ? -11.058 -22.616 2.598 1.00 37.41 248 GLY A O 1
ATOM 1982 N N . GLY A 1 249 ? -12.802 -21.407 3.364 1.00 43.75 249 GLY A N 1
ATOM 1983 C CA . GLY A 1 249 ? -12.845 -21.981 4.716 1.00 43.75 249 GLY A CA 1
ATOM 1984 C C . GLY A 1 249 ? -11.915 -21.404 5.792 1.00 43.75 249 GLY A C 1
ATOM 1985 O O . GLY A 1 249 ? -11.346 -22.181 6.549 1.00 43.75 249 GLY A O 1
ATOM 1986 N N . ALA A 1 250 ? -11.786 -20.079 5.934 1.00 44.03 250 ALA A N 1
ATOM 1987 C CA . ALA A 1 250 ? -11.141 -19.497 7.121 1.00 44.03 250 ALA A CA 1
ATOM 1988 C C . ALA A 1 250 ? -12.173 -19.059 8.182 1.00 44.03 250 ALA A C 1
ATOM 1990 O O . ALA A 1 250 ? -13.142 -18.365 7.859 1.00 44.03 250 ALA A O 1
ATOM 1991 N N . ASP A 1 251 ? -11.933 -19.456 9.438 1.00 53.69 251 ASP A N 1
ATOM 1992 C CA . ASP A 1 251 ? -12.657 -19.078 10.667 1.00 53.69 251 ASP A CA 1
ATOM 1993 C C . ASP A 1 251 ? -12.874 -17.557 10.819 1.00 53.69 251 ASP A C 1
ATOM 1995 O O . ASP A 1 251 ? -12.189 -16.751 10.190 1.00 53.69 251 ASP A O 1
ATOM 1999 N N . ALA A 1 252 ? -13.800 -17.153 11.699 1.00 60.47 252 ALA A N 1
ATOM 2000 C CA . ALA A 1 252 ? -14.289 -15.778 11.923 1.00 60.47 252 ALA A CA 1
ATOM 2001 C C . ALA A 1 252 ? -13.255 -14.720 12.413 1.00 60.47 252 ALA A C 1
ATOM 2003 O O . ALA A 1 252 ? -13.644 -13.672 12.926 1.00 60.47 252 ALA A O 1
ATOM 2004 N N . GLY A 1 253 ? -11.947 -14.969 12.290 1.00 71.88 253 GLY A N 1
ATOM 2005 C CA . GLY A 1 253 ? -10.875 -14.055 12.701 1.00 71.88 253 GLY A CA 1
ATOM 2006 C C . GLY A 1 253 ? -10.300 -13.197 11.565 1.00 71.88 253 GLY A C 1
ATOM 2007 O O . GLY A 1 253 ? -10.613 -13.388 10.390 1.00 71.88 253 GLY A O 1
ATOM 2008 N N . LYS A 1 254 ? -9.417 -12.254 11.927 1.00 85.06 254 LYS A N 1
ATOM 2009 C CA . LYS A 1 254 ? -8.670 -11.423 10.965 1.00 85.06 254 LYS A CA 1
ATOM 2010 C C . LYS A 1 254 ? -7.691 -12.259 10.135 1.00 85.06 254 LYS A C 1
ATOM 2012 O O . LYS A 1 254 ? -7.121 -13.226 10.636 1.00 85.06 254 LYS A O 1
ATOM 2017 N N . THR A 1 255 ? -7.410 -11.827 8.912 1.00 86.62 255 THR A N 1
ATOM 2018 C CA . THR A 1 255 ? -6.437 -12.483 8.018 1.00 86.62 255 THR A CA 1
ATOM 2019 C C . THR A 1 255 ? -5.065 -11.814 8.022 1.00 86.62 255 THR A C 1
ATOM 2021 O O . THR A 1 255 ? -4.096 -12.414 7.569 1.00 86.62 255 THR A O 1
ATOM 2024 N N . GLY A 1 256 ? -4.964 -10.577 8.521 1.00 90.62 256 GLY A N 1
ATOM 2025 C CA . GLY A 1 256 ? -3.805 -9.723 8.256 1.00 90.62 256 GLY A CA 1
ATOM 2026 C C . GLY A 1 256 ? -3.802 -9.223 6.808 1.00 90.62 256 GLY A C 1
ATOM 2027 O O . GLY A 1 256 ? -4.858 -9.092 6.185 1.00 90.62 256 GLY A O 1
ATOM 2028 N N . ILE A 1 257 ? -2.618 -8.940 6.264 1.00 93.00 257 ILE A N 1
ATOM 2029 C CA . ILE A 1 257 ? -2.456 -8.506 4.874 1.00 93.00 257 ILE A CA 1
ATOM 2030 C C . ILE A 1 257 ? -2.451 -9.726 3.950 1.00 93.00 257 ILE A C 1
ATOM 2032 O O . ILE A 1 257 ? -1.662 -10.653 4.127 1.00 93.00 257 ILE A O 1
ATOM 2036 N N . VAL A 1 258 ? -3.306 -9.706 2.935 1.00 89.50 258 VAL A N 1
ATOM 2037 C CA . VAL A 1 258 ? -3.457 -10.792 1.967 1.00 89.50 258 VAL A CA 1
ATOM 2038 C C . VAL A 1 258 ? -3.023 -10.287 0.597 1.00 89.50 258 VAL A C 1
ATOM 2040 O O . VAL A 1 258 ? -3.719 -9.481 -0.011 1.00 89.50 258 VAL A O 1
ATOM 2043 N N . ILE A 1 259 ? -1.865 -10.739 0.117 1.00 87.88 259 ILE A N 1
ATOM 2044 C CA . ILE A 1 259 ? -1.299 -10.340 -1.176 1.00 87.88 259 ILE A CA 1
ATOM 2045 C C . ILE A 1 259 ? -1.737 -11.337 -2.250 1.00 87.88 259 ILE A C 1
ATOM 2047 O O . ILE A 1 259 ? -1.538 -12.535 -2.084 1.00 87.88 259 ILE A O 1
ATOM 2051 N N . MET A 1 260 ? -2.333 -10.867 -3.343 1.00 83.06 260 MET A N 1
ATOM 2052 C CA . MET A 1 260 ? -2.961 -11.717 -4.362 1.00 83.06 260 MET A CA 1
ATOM 2053 C C . MET A 1 260 ? -2.386 -11.459 -5.755 1.00 83.06 260 MET A C 1
ATOM 2055 O O . MET A 1 260 ? -2.229 -10.303 -6.151 1.00 83.06 260 MET A O 1
ATOM 2059 N N . ASP A 1 261 ? -2.169 -12.529 -6.521 1.00 75.81 261 ASP A N 1
ATOM 2060 C CA . ASP A 1 261 ? -2.106 -12.444 -7.982 1.00 75.81 261 ASP A CA 1
ATOM 2061 C C . ASP A 1 261 ? -3.537 -12.373 -8.522 1.00 75.81 261 ASP A C 1
ATOM 2063 O O . ASP A 1 261 ? -4.382 -13.182 -8.141 1.00 75.81 261 ASP A O 1
ATOM 2067 N N . PHE A 1 262 ? -3.816 -11.414 -9.409 1.00 74.38 262 PHE A N 1
ATOM 2068 C CA . PHE A 1 262 ? -5.139 -11.227 -10.021 1.00 74.38 262 PHE A CA 1
ATOM 2069 C C . PHE A 1 262 ? -6.288 -11.099 -8.997 1.00 74.38 262 PHE A C 1
ATOM 2071 O O . PHE A 1 262 ? -7.173 -11.955 -8.969 1.00 74.38 262 PHE A O 1
ATOM 2078 N N . PRO A 1 263 ? -6.326 -10.037 -8.169 1.00 73.75 263 PRO A N 1
ATOM 2079 C CA . PRO A 1 263 ? -7.375 -9.869 -7.161 1.00 73.75 263 PRO A CA 1
ATOM 2080 C C . PRO A 1 263 ? -8.771 -9.844 -7.808 1.00 73.75 263 PRO A C 1
ATOM 2082 O O . PRO A 1 263 ? -9.132 -8.910 -8.523 1.00 73.75 263 PRO A O 1
ATOM 2085 N N . GLY A 1 264 ? -9.566 -10.882 -7.561 1.00 74.25 264 GLY A N 1
ATOM 2086 C CA . GLY A 1 264 ? -10.979 -10.922 -7.927 1.00 74.25 264 GLY A CA 1
ATOM 2087 C C . GLY A 1 264 ? -11.845 -10.323 -6.822 1.00 74.25 264 GLY A C 1
ATOM 2088 O O . GLY A 1 264 ? -11.564 -10.525 -5.639 1.00 74.25 264 GLY A O 1
ATOM 2089 N N . ARG A 1 265 ? -12.937 -9.636 -7.183 1.00 77.62 265 ARG A N 1
ATOM 2090 C CA . ARG A 1 265 ? -13.821 -8.979 -6.204 1.00 77.62 265 ARG A CA 1
ATOM 2091 C C . ARG A 1 265 ? -14.317 -9.927 -5.108 1.00 77.62 265 ARG A C 1
ATOM 2093 O O . ARG A 1 265 ? -14.306 -9.535 -3.957 1.00 77.62 265 ARG A O 1
ATOM 2100 N N . ALA A 1 266 ? -14.693 -11.168 -5.422 1.00 78.44 266 ALA A N 1
ATOM 2101 C CA . ALA A 1 266 ? -15.179 -12.103 -4.398 1.00 78.44 266 ALA A CA 1
ATOM 2102 C C . ALA A 1 266 ? -14.144 -12.350 -3.284 1.00 78.44 266 ALA A C 1
ATOM 2104 O O . ALA A 1 266 ? -14.496 -12.405 -2.113 1.00 78.44 266 ALA A O 1
ATOM 2105 N N . LEU A 1 267 ? -12.860 -12.457 -3.640 1.00 78.75 267 LEU A N 1
ATOM 2106 C CA . LEU A 1 267 ? -11.791 -12.637 -2.661 1.00 78.75 267 LEU A CA 1
ATOM 2107 C C . LEU A 1 267 ? -11.520 -11.348 -1.877 1.00 78.75 267 LEU A C 1
ATOM 2109 O O . LEU A 1 267 ? -11.300 -11.400 -0.670 1.00 78.75 267 LEU A O 1
ATOM 2113 N N . VAL A 1 268 ? -11.570 -10.194 -2.547 1.00 84.94 268 VAL A N 1
ATOM 2114 C CA . VAL A 1 268 ? -11.469 -8.886 -1.885 1.00 84.94 268 VAL A CA 1
ATOM 2115 C C . VAL A 1 268 ? -12.601 -8.713 -0.869 1.00 84.94 268 VAL A C 1
ATOM 2117 O O . VAL A 1 268 ? -12.320 -8.407 0.287 1.00 84.94 268 VAL A O 1
ATOM 2120 N N . ASP A 1 269 ? -13.845 -8.989 -1.260 1.00 85.94 269 ASP A N 1
ATOM 2121 C CA . ASP A 1 269 ? -15.033 -8.916 -0.403 1.00 85.94 269 ASP A CA 1
ATOM 2122 C C . ASP A 1 269 ? -14.870 -9.822 0.833 1.00 85.94 269 ASP A C 1
ATOM 2124 O O . ASP A 1 269 ? -15.126 -9.387 1.956 1.00 85.94 269 ASP A O 1
ATOM 2128 N N . GLU A 1 270 ? -14.355 -11.044 0.653 1.00 85.62 270 GLU A N 1
ATOM 2129 C CA . GLU A 1 270 ? -14.087 -11.983 1.752 1.00 85.62 270 GLU A CA 1
ATOM 2130 C C . GLU A 1 270 ? -13.013 -11.499 2.729 1.00 85.62 270 GLU A C 1
ATOM 2132 O O . GLU A 1 270 ? -13.152 -11.711 3.935 1.00 85.62 270 GLU A O 1
ATOM 2137 N N . VAL A 1 271 ? -11.947 -10.852 2.245 1.00 88.50 271 VAL A N 1
ATOM 2138 C CA . VAL A 1 271 ? -10.915 -10.256 3.111 1.00 88.50 271 VAL A CA 1
ATOM 2139 C C . VAL A 1 271 ? -11.488 -9.056 3.864 1.00 88.50 271 VAL A C 1
ATOM 2141 O O . VAL A 1 271 ? -11.281 -8.927 5.071 1.00 88.50 271 VAL A O 1
ATOM 2144 N N . LEU A 1 272 ? -12.242 -8.193 3.179 1.00 91.06 272 LEU A N 1
ATOM 2145 C CA . LEU A 1 272 ? -12.835 -6.998 3.777 1.00 91.06 272 LEU A CA 1
ATOM 2146 C C . LEU A 1 272 ? -13.889 -7.337 4.837 1.00 91.06 272 LEU A C 1
ATOM 2148 O O . LEU A 1 272 ? -13.905 -6.696 5.890 1.00 91.06 272 LEU A O 1
ATOM 2152 N N . ALA A 1 273 ? -14.695 -8.382 4.621 1.00 88.94 273 ALA A N 1
ATOM 2153 C CA . ALA A 1 273 ? -15.688 -8.875 5.579 1.00 88.94 273 ALA A CA 1
ATOM 2154 C C . ALA A 1 273 ? -15.077 -9.287 6.933 1.00 88.94 273 ALA A C 1
ATOM 2156 O O . ALA A 1 273 ? -15.755 -9.295 7.958 1.00 88.94 273 ALA A O 1
ATOM 2157 N N . ARG A 1 274 ? -13.767 -9.563 6.992 1.00 88.56 274 ARG A N 1
ATOM 2158 C CA . ARG A 1 274 ? -13.066 -9.863 8.254 1.00 88.56 274 ARG A CA 1
ATOM 2159 C C . ARG A 1 274 ? -12.871 -8.642 9.150 1.00 88.56 274 ARG A C 1
ATOM 2161 O O . ARG A 1 274 ? -12.439 -8.793 10.290 1.00 88.56 274 ARG A O 1
ATOM 2168 N N . ASN A 1 275 ? -13.203 -7.445 8.668 1.00 91.56 275 ASN A N 1
ATOM 2169 C CA . ASN A 1 275 ? -13.166 -6.213 9.451 1.00 91.56 275 ASN A CA 1
ATOM 2170 C C . ASN A 1 275 ? -14.521 -5.842 10.079 1.00 91.56 275 ASN A C 1
ATOM 2172 O O . ASN A 1 275 ? -14.567 -4.863 10.821 1.00 91.56 275 ASN A O 1
ATOM 2176 N N . THR A 1 276 ? -15.607 -6.592 9.839 1.00 85.94 276 THR A N 1
ATOM 2177 C CA . THR A 1 276 ? -16.961 -6.237 10.319 1.00 85.94 276 THR A CA 1
ATOM 2178 C C . THR A 1 276 ? -17.004 -5.991 11.828 1.00 85.94 276 THR A C 1
ATOM 2180 O O . THR A 1 276 ? -17.478 -4.948 12.260 1.00 85.94 276 THR A O 1
ATOM 2183 N N . ALA A 1 277 ? -16.372 -6.852 12.633 1.00 82.69 277 ALA A N 1
ATOM 2184 C CA . ALA A 1 277 ? -16.314 -6.666 14.086 1.00 82.69 277 ALA A CA 1
ATOM 2185 C C . ALA A 1 277 ? -15.571 -5.385 14.521 1.00 82.69 277 ALA A C 1
ATOM 2187 O O . ALA A 1 277 ? -15.815 -4.865 15.606 1.00 82.69 277 ALA A O 1
ATOM 2188 N N . LEU A 1 278 ? -14.642 -4.868 13.706 1.00 84.44 278 LEU A N 1
ATOM 2189 C CA . LEU A 1 278 ? -13.991 -3.584 13.977 1.00 84.44 278 LEU A CA 1
ATOM 2190 C C . LEU A 1 278 ? -14.915 -2.419 13.622 1.00 84.44 278 LEU A C 1
ATOM 2192 O O . LEU A 1 278 ? -14.940 -1.452 14.380 1.00 84.44 278 LEU A O 1
ATOM 2196 N N . ALA A 1 279 ? -15.644 -2.526 12.509 1.00 79.38 279 ALA A N 1
ATOM 2197 C CA . ALA A 1 279 ? -16.563 -1.504 12.019 1.00 79.38 279 ALA A CA 1
ATOM 2198 C C . ALA A 1 279 ? -17.809 -1.354 12.908 1.00 79.38 279 ALA A C 1
ATOM 2200 O O . ALA A 1 279 ? -18.203 -0.232 13.212 1.00 79.38 279 ALA A O 1
ATOM 2201 N N . ASP A 1 280 ? -18.370 -2.457 13.409 1.00 76.38 280 ASP A N 1
ATOM 2202 C CA . ASP A 1 280 ? -19.564 -2.435 14.266 1.00 76.38 280 ASP A CA 1
ATOM 2203 C C . ASP A 1 280 ? -19.320 -1.688 15.591 1.00 76.38 280 ASP A C 1
ATOM 2205 O O . ASP A 1 280 ? -20.205 -0.990 16.080 1.00 76.38 280 ASP A O 1
ATOM 2209 N N . ARG A 1 281 ? -18.086 -1.707 16.122 1.00 66.44 281 ARG A N 1
ATOM 2210 C CA . ARG A 1 281 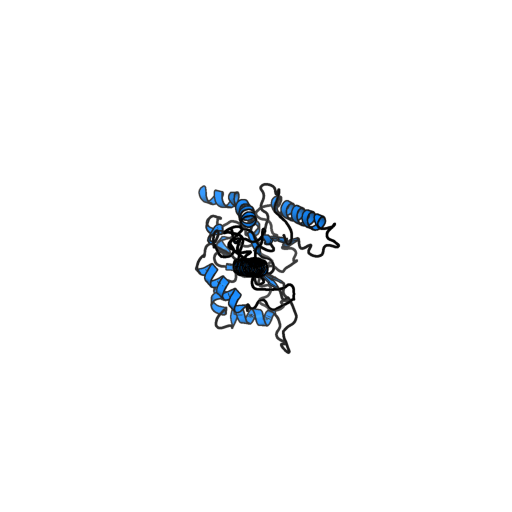? -17.703 -0.896 17.300 1.00 66.44 281 ARG A CA 1
ATOM 2211 C C . ARG A 1 281 ? -17.837 0.610 17.064 1.00 66.44 281 ARG A C 1
ATOM 2213 O O . ARG A 1 281 ? -17.950 1.356 18.028 1.00 66.44 281 ARG A O 1
ATOM 2220 N N . SER A 1 282 ? -17.801 1.062 15.809 1.00 57.69 282 SER A N 1
ATOM 2221 C CA . SER A 1 282 ? -18.042 2.466 15.466 1.00 57.69 282 SER A CA 1
ATOM 2222 C C . SER A 1 282 ? -19.521 2.848 15.537 1.00 57.69 282 SER A C 1
ATOM 2224 O O . SER A 1 282 ? -19.807 4.034 15.624 1.00 57.69 282 SER A O 1
ATOM 2226 N N . ALA A 1 283 ? -20.448 1.889 15.442 1.00 55.78 283 ALA A N 1
ATOM 2227 C CA . ALA A 1 283 ? -21.890 2.149 15.473 1.00 55.78 283 ALA A CA 1
ATOM 2228 C C . ALA A 1 283 ? -22.467 2.180 16.902 1.00 55.78 283 ALA A C 1
ATOM 2230 O O . ALA A 1 283 ? -23.591 2.637 17.095 1.00 55.78 283 ALA A O 1
ATOM 2231 N N . GLU A 1 284 ? -21.711 1.696 17.892 1.00 47.88 284 GLU A N 1
ATOM 2232 C CA . GLU A 1 284 ? -22.089 1.697 19.314 1.00 47.88 284 GLU A CA 1
ATOM 2233 C C . GLU A 1 284 ? -21.595 2.939 20.086 1.00 47.88 284 GLU A C 1
ATOM 2235 O O . GLU A 1 284 ? -21.967 3.118 21.248 1.00 47.88 284 GLU A O 1
ATOM 2240 N N . LEU A 1 285 ? -20.773 3.787 19.455 1.00 44.00 285 LEU A N 1
ATOM 2241 C CA . LEU A 1 285 ? -20.216 5.035 20.001 1.00 44.00 285 LEU A CA 1
ATOM 2242 C C . LEU A 1 285 ? -20.898 6.262 19.386 1.00 44.00 285 LEU A C 1
ATOM 2244 O O . LEU A 1 285 ? -21.120 7.232 20.146 1.00 44.00 285 LEU A O 1
#

pLDDT: mean 81.24, std 16.2, range [35.72, 98.75]

InterPro domains:
  IPR017946 PLC-like phosphodiesterase, TIM beta/alpha-barrel domain superfamily [G3DSA:3.20.20.190] (51-90)
  IPR017946 PLC-like phosphodiesterase, TIM beta/alpha-barrel domain superfamily [G3DSA:3.20.20.190] (91-276)
  IPR017946 PLC-like phosphodiesterase, TIM beta/alpha-barrel domain superfamily [SSF51695] (57-275)
  IPR051057 Phosphoinositide phospholipase C domain-containing protein [PTHR13593] (94-244)

Nearest PDB structures (foldseek):
  4s3g-assembly1_A  TM=8.106E-01  e=5.299E-10  Staphylococcus aureus subsp. aureus str. Newman
  7ptd-assembly1_A  TM=7.824E-01  e=8.811E-10  Bacillus cereus
  1t6m-assembly1_B  TM=8.008E-01  e=5.221E-09  Bacillus thuringiensis
  5ptd-assembly1_A  TM=7.852E-01  e=7.174E-09  Bacillus cereus
  6ptd-assembly1_A  TM=7.941E-01  e=1.119E-08  Bacillus cereus

Organism: Colletotrichum fructicola (strain Nara gc5) (NCBI:txid1213859)

Secondary structure (DSSP, 8-state):
-------HHHHHHHHHHHHHHHHHHHHT-TTTSS-TTSEETTEE-SS---TT--TTTTGGGGS-TTSBGGG--EEEETTGGGTT--SSS----S--HHHHHHHHHHHHHH-TT-EEEEEEE--SPPSTT----HHHHHHHHHHT-TTTHHHHHHHEEPP-TTSPPPBHHHHTTEEEEEEES---STT---SEETTSTTEEEE-----SSGGGHHHHHHHHHHHHHHHHTS-TT-SSEEEEE-TTPPP----SS---EEEESS--HHHHHHHHGGGHHHHHTTT--